Protein AF-A0A433D8Z0-F1 (afdb_monomer_lite)

Structure (mmCIF, N/CA/C/O backbone):
data_AF-A0A433D8Z0-F1
#
_entry.id   AF-A0A433D8Z0-F1
#
loop_
_atom_site.group_PDB
_atom_site.id
_atom_site.type_symbol
_atom_site.label_atom_id
_atom_site.label_alt_id
_atom_site.label_comp_id
_atom_site.label_asym_id
_atom_site.label_entity_id
_atom_site.label_seq_id
_atom_site.pdbx_PDB_ins_code
_atom_site.Cartn_x
_atom_site.Cartn_y
_atom_site.Cartn_z
_atom_site.occupancy
_atom_site.B_iso_or_equiv
_atom_site.auth_seq_id
_atom_site.auth_comp_id
_atom_site.auth_asym_id
_atom_site.auth_atom_id
_atom_site.pdbx_PDB_model_num
ATOM 1 N N . MET A 1 1 ? -18.121 11.592 21.631 1.00 54.16 1 MET A N 1
ATOM 2 C CA . MET A 1 1 ? -16.883 11.010 21.080 1.00 54.16 1 MET A CA 1
ATOM 3 C C . MET A 1 1 ? -16.182 12.132 20.334 1.00 54.16 1 MET A C 1
ATOM 5 O O . MET A 1 1 ? -16.866 12.817 19.583 1.00 54.16 1 MET A O 1
ATOM 9 N N . HIS A 1 2 ? -14.919 12.431 20.641 1.00 62.91 2 HIS A N 1
ATOM 10 C CA . HIS A 1 2 ? -14.213 13.519 19.955 1.00 62.91 2 HIS A CA 1
ATOM 11 C C . HIS A 1 2 ? -13.777 13.048 18.562 1.00 62.91 2 HIS A C 1
ATOM 13 O O . HIS A 1 2 ? -13.316 11.912 18.459 1.00 62.91 2 HIS A O 1
ATOM 19 N N . PRO A 1 3 ? -13.941 13.875 17.516 1.00 79.94 3 PRO A N 1
ATOM 20 C CA . PRO A 1 3 ? -13.542 13.507 16.164 1.00 79.94 3 PRO A CA 1
ATOM 21 C C . PRO A 1 3 ? -12.025 13.298 16.084 1.00 79.94 3 PRO A C 1
ATOM 23 O O . PRO A 1 3 ? -11.255 14.058 16.678 1.00 79.94 3 PRO A O 1
ATOM 26 N N . PHE A 1 4 ? -11.598 12.282 15.337 1.00 90.00 4 PHE A N 1
ATOM 27 C CA . PHE A 1 4 ? -10.200 12.087 14.975 1.00 90.00 4 PHE A CA 1
ATOM 28 C C . PHE A 1 4 ? -9.746 13.225 14.061 1.00 90.00 4 PHE A C 1
ATOM 30 O O . PHE A 1 4 ? -10.372 13.530 13.046 1.00 90.00 4 PHE A O 1
ATOM 37 N N . ILE A 1 5 ? -8.626 13.845 14.423 1.00 91.19 5 ILE A N 1
ATOM 38 C CA . ILE A 1 5 ? -7.964 14.827 13.567 1.00 91.19 5 ILE A CA 1
ATOM 39 C C . ILE A 1 5 ? -7.387 14.066 12.358 1.00 91.19 5 ILE A C 1
ATOM 41 O O . ILE A 1 5 ? -6.707 13.060 12.577 1.00 91.19 5 ILE A O 1
ATOM 45 N N . PRO A 1 6 ? -7.612 14.505 11.105 1.00 91.31 6 PRO A N 1
ATOM 46 C CA . PRO A 1 6 ? -6.997 13.887 9.929 1.00 91.31 6 PRO A CA 1
ATOM 47 C C . PRO A 1 6 ? -5.472 13.928 10.023 1.00 91.31 6 PRO A C 1
ATOM 49 O O . PRO A 1 6 ? -4.923 14.843 10.635 1.00 91.31 6 PRO A O 1
ATOM 52 N N . TYR A 1 7 ? -4.771 12.968 9.421 1.00 93.88 7 TYR A N 1
ATOM 53 C CA . TYR A 1 7 ? -3.314 13.019 9.429 1.00 93.88 7 TYR A CA 1
ATOM 54 C C . TYR A 1 7 ? -2.820 14.133 8.505 1.00 93.88 7 TYR A C 1
ATOM 56 O O . TYR A 1 7 ? -3.175 14.176 7.325 1.00 93.88 7 TYR A O 1
ATOM 64 N N . VAL A 1 8 ? -1.966 15.008 9.035 1.00 91.19 8 VAL A N 1
ATOM 65 C CA . VAL A 1 8 ? -1.309 16.069 8.269 1.00 91.19 8 VAL A CA 1
ATOM 66 C C . VAL A 1 8 ? 0.202 15.931 8.449 1.00 91.19 8 VAL A C 1
ATOM 68 O O . VAL A 1 8 ? 0.681 15.860 9.586 1.00 91.19 8 VAL A O 1
ATOM 71 N N . PRO A 1 9 ? 0.976 15.855 7.357 1.00 88.25 9 PRO A N 1
ATOM 72 C CA . PRO A 1 9 ? 2.406 15.651 7.467 1.00 88.25 9 PRO A CA 1
ATOM 73 C C . PRO A 1 9 ? 3.122 16.900 7.967 1.00 88.25 9 PRO A C 1
ATOM 75 O O . PRO A 1 9 ? 2.711 18.024 7.690 1.00 88.25 9 PRO A O 1
ATOM 78 N N . LYS A 1 10 ? 4.261 16.695 8.633 1.00 86.62 10 LYS A N 1
ATOM 79 C CA . LYS A 1 10 ? 5.129 17.777 9.123 1.00 86.62 10 LYS A CA 1
ATOM 80 C C . LYS A 1 10 ? 5.608 18.710 8.006 1.00 86.62 10 LYS A C 1
ATOM 82 O O . LYS A 1 10 ? 5.889 19.874 8.246 1.00 86.62 10 LYS A O 1
ATOM 87 N N . THR A 1 11 ? 5.697 18.188 6.784 1.00 84.56 11 THR A N 1
ATOM 88 C CA . THR A 1 11 ? 6.125 18.923 5.589 1.00 84.56 11 THR A CA 1
ATOM 89 C C . THR A 1 11 ? 4.991 19.678 4.893 1.00 84.56 11 THR A C 1
ATOM 91 O O . THR A 1 11 ? 5.238 20.278 3.850 1.00 84.56 11 THR A O 1
ATOM 94 N N . ALA A 1 12 ? 3.747 19.595 5.379 1.00 86.69 12 ALA A N 1
ATOM 95 C CA . ALA A 1 12 ? 2.640 20.327 4.773 1.00 86.69 12 ALA A CA 1
ATOM 96 C C . ALA A 1 12 ? 2.804 21.836 4.976 1.00 86.69 12 ALA A C 1
ATOM 98 O O . ALA A 1 12 ? 3.233 22.306 6.031 1.00 86.69 12 ALA A O 1
ATOM 99 N N . GLU A 1 13 ? 2.421 22.594 3.953 1.00 88.25 13 GLU A N 1
ATOM 100 C CA . GLU A 1 13 ? 2.425 24.049 4.005 1.00 88.25 13 GLU A CA 1
ATOM 101 C C . GLU A 1 13 ? 1.520 24.554 5.139 1.00 88.25 13 GLU A C 1
ATOM 103 O O . GLU A 1 13 ? 0.399 24.079 5.321 1.00 88.25 13 GLU A O 1
ATOM 108 N N . GLY A 1 14 ? 2.025 25.510 5.920 1.00 87.81 14 GLY A N 1
ATOM 109 C CA . GLY A 1 14 ? 1.289 26.117 7.031 1.00 87.81 14 GLY A CA 1
ATOM 110 C C . GLY A 1 14 ? 1.266 25.306 8.332 1.00 87.81 14 GLY A C 1
ATOM 111 O O . GLY A 1 14 ? 0.715 25.792 9.316 1.00 87.81 14 GLY A O 1
ATOM 112 N N . VAL A 1 15 ? 1.876 24.117 8.384 1.00 89.88 15 VAL A N 1
ATOM 113 C CA . VAL A 1 15 ? 1.973 23.327 9.621 1.00 89.88 15 VAL A CA 1
ATOM 114 C C . VAL A 1 15 ? 3.186 23.761 10.437 1.00 89.88 15 VAL A C 1
ATOM 116 O O . VAL A 1 15 ? 4.327 23.633 9.995 1.00 89.88 15 VAL A O 1
ATOM 119 N N . THR A 1 16 ? 2.949 24.256 11.652 1.00 92.88 16 THR A N 1
ATOM 120 C CA . THR A 1 16 ? 4.029 24.567 12.597 1.00 92.88 16 THR A CA 1
ATOM 121 C C . THR A 1 16 ? 4.464 23.321 13.373 1.00 92.88 16 THR A C 1
ATOM 123 O O . THR A 1 16 ? 3.688 22.379 13.542 1.00 92.88 16 THR A O 1
ATOM 126 N N . GLU A 1 17 ? 5.697 23.314 13.898 1.00 89.94 17 GLU A N 1
ATOM 127 C CA . GLU A 1 17 ? 6.181 22.219 14.757 1.00 89.94 17 GLU A CA 1
ATOM 128 C C . GLU A 1 17 ? 5.258 21.999 15.961 1.00 89.94 17 GLU A C 1
ATOM 130 O O . GLU A 1 17 ? 4.929 20.865 16.297 1.00 89.94 17 GLU A O 1
ATOM 135 N N . THR A 1 18 ? 4.817 23.084 16.598 1.00 93.00 18 THR A N 1
ATOM 136 C CA . THR A 1 18 ? 3.961 23.033 17.786 1.00 93.00 18 THR A CA 1
ATOM 137 C C . THR A 1 18 ? 2.611 22.390 17.476 1.00 93.00 18 THR A C 1
ATOM 139 O O . THR A 1 18 ? 2.180 21.498 18.210 1.00 93.00 18 THR A O 1
ATOM 142 N N . ASP A 1 19 ? 1.968 22.794 16.376 1.00 92.31 19 ASP A N 1
ATOM 143 C CA . ASP A 1 19 ? 0.682 22.226 15.952 1.00 92.31 19 ASP A CA 1
ATOM 144 C C . ASP A 1 19 ? 0.827 20.746 15.610 1.00 92.31 19 ASP A C 1
ATOM 146 O O . ASP A 1 19 ? -0.001 19.917 15.998 1.00 92.31 19 ASP A O 1
ATOM 150 N N . TRP A 1 20 ? 1.918 20.398 14.930 1.00 92.94 20 TRP A N 1
ATOM 151 C CA . TRP A 1 20 ? 2.208 19.023 14.568 1.00 92.94 20 TRP A CA 1
ATOM 152 C C . TRP A 1 20 ? 2.444 18.143 15.805 1.00 92.94 20 TRP A C 1
ATOM 154 O O . TRP A 1 20 ? 1.890 17.047 15.888 1.00 92.94 20 TRP A O 1
ATOM 164 N N . GLN A 1 21 ? 3.198 18.615 16.805 1.00 92.75 21 GLN A N 1
ATOM 165 C CA . GLN A 1 21 ? 3.444 17.865 18.048 1.00 92.75 21 GLN A CA 1
ATOM 166 C C . GLN A 1 21 ? 2.151 17.673 18.852 1.00 92.75 21 GLN A C 1
ATOM 168 O O . GLN A 1 21 ? 1.898 16.591 19.396 1.00 92.75 21 GLN A O 1
ATOM 173 N N . LEU A 1 22 ? 1.289 18.695 18.890 1.00 93.50 22 LEU A N 1
ATOM 174 C CA . LEU A 1 22 ? -0.031 18.597 19.509 1.00 93.50 22 LEU A CA 1
ATOM 175 C C . LEU A 1 22 ? -0.900 17.555 18.789 1.00 93.50 22 LEU A C 1
ATOM 177 O O . LEU A 1 22 ? -1.490 16.687 19.444 1.00 93.50 22 LEU A O 1
ATOM 181 N N . ALA A 1 23 ? -0.931 17.582 17.456 1.00 94.25 23 ALA A N 1
ATOM 182 C CA . ALA A 1 23 ? -1.648 16.599 16.651 1.00 94.25 23 ALA A CA 1
ATOM 183 C C . ALA A 1 23 ? -1.099 15.179 16.869 1.00 94.25 23 ALA A C 1
ATOM 185 O O . ALA A 1 23 ? -1.880 14.264 17.130 1.00 94.25 23 ALA A O 1
ATOM 186 N N . LEU A 1 24 ? 0.227 14.999 16.893 1.00 94.50 24 LEU A N 1
ATOM 187 C CA . LEU A 1 24 ? 0.874 13.715 17.177 1.00 94.50 24 LEU A CA 1
ATOM 188 C C . LEU A 1 24 ? 0.449 13.141 18.528 1.00 94.50 24 LEU A C 1
ATOM 190 O O . LEU A 1 24 ? 0.082 11.965 18.620 1.00 94.50 24 LEU A O 1
ATOM 194 N N . SER A 1 25 ? 0.493 13.958 19.580 1.00 94.62 25 SER A N 1
ATOM 195 C CA . SER A 1 25 ? 0.075 13.534 20.919 1.00 94.62 25 SER A CA 1
ATOM 196 C C . SER A 1 25 ? -1.405 13.129 20.948 1.00 94.62 25 SER A C 1
ATOM 198 O O . SER A 1 25 ? -1.775 12.140 21.593 1.00 94.62 25 SER A O 1
ATOM 200 N N . THR A 1 26 ? -2.238 13.830 20.175 1.00 95.38 26 THR A N 1
ATOM 201 C CA . THR A 1 26 ? -3.673 13.567 20.048 1.00 95.38 26 THR A CA 1
ATOM 202 C C . THR A 1 26 ? -3.939 12.271 19.288 1.00 95.38 26 THR A C 1
ATOM 204 O O . THR A 1 26 ? -4.720 11.445 19.765 1.00 95.38 26 THR A O 1
ATOM 207 N N . TRP A 1 27 ? -3.266 12.030 18.158 1.00 96.50 27 TRP A N 1
ATOM 208 C CA . TRP A 1 27 ? -3.380 10.777 17.402 1.00 96.50 27 TRP A CA 1
ATOM 209 C C . TRP A 1 27 ? -2.943 9.578 18.242 1.00 96.50 27 TRP A C 1
ATOM 211 O O . TRP A 1 27 ? -3.679 8.597 18.340 1.00 96.50 27 TRP A O 1
ATOM 221 N N . ASN A 1 28 ? -1.793 9.675 18.916 1.00 96.00 28 ASN A N 1
ATOM 222 C CA . ASN A 1 28 ? -1.291 8.609 19.783 1.00 96.00 28 ASN A CA 1
ATOM 223 C C . ASN A 1 28 ? -2.250 8.303 20.938 1.00 96.00 28 ASN A C 1
ATOM 225 O O . ASN A 1 28 ? -2.523 7.133 21.219 1.00 96.00 28 ASN A O 1
ATOM 229 N N . SER A 1 29 ? -2.797 9.331 21.588 1.00 95.38 29 SER A N 1
ATOM 230 C CA . SER A 1 29 ? -3.773 9.157 22.670 1.00 95.38 29 SER A CA 1
ATOM 231 C C . SER A 1 29 ? -5.076 8.540 22.158 1.00 95.38 29 SER A C 1
ATOM 233 O O . SER A 1 29 ? -5.602 7.608 22.766 1.00 95.38 29 SER A O 1
ATOM 235 N N . SER A 1 30 ? -5.567 9.002 21.006 1.00 95.50 30 SER A N 1
ATOM 236 C CA . SER A 1 30 ? -6.822 8.532 20.407 1.00 95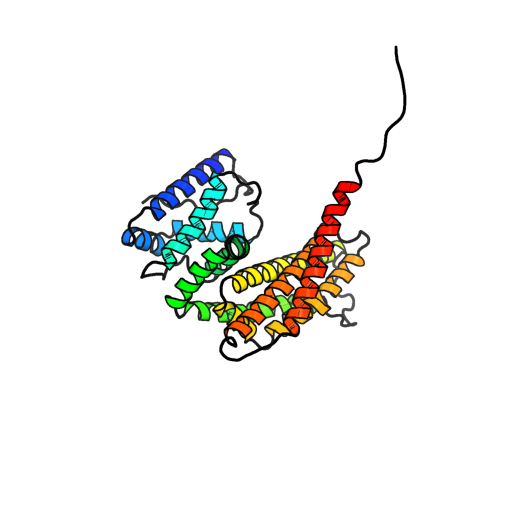.50 30 SER A CA 1
ATOM 237 C C . SER A 1 30 ? -6.721 7.078 19.946 1.00 95.50 30 SER A C 1
ATOM 239 O O . SER A 1 30 ? -7.580 6.268 20.293 1.00 95.50 30 SER A O 1
ATOM 241 N N . LEU A 1 31 ? -5.636 6.701 19.259 1.00 96.38 31 LEU A N 1
ATOM 242 C CA . LEU A 1 31 ? -5.387 5.306 18.881 1.00 96.38 31 LEU A CA 1
ATOM 243 C C . LEU A 1 31 ? -5.126 4.418 20.099 1.00 96.38 31 LEU A C 1
ATOM 245 O O . LEU A 1 31 ? -5.591 3.284 20.128 1.00 96.38 31 LEU A O 1
ATOM 249 N N . SER A 1 32 ? -4.439 4.915 21.131 1.00 96.12 32 SER A N 1
ATOM 250 C CA . SER A 1 32 ? -4.252 4.153 22.374 1.00 96.12 32 SER A CA 1
ATOM 251 C C . SER A 1 32 ? -5.585 3.859 23.064 1.00 96.12 32 SER A C 1
ATOM 253 O O . SER A 1 32 ? -5.795 2.745 23.539 1.00 96.12 32 SER A O 1
ATOM 255 N N . ASN A 1 33 ? -6.502 4.828 23.095 1.00 95.38 33 ASN A N 1
ATOM 256 C CA . ASN A 1 33 ? -7.844 4.641 23.646 1.00 95.38 33 ASN A CA 1
ATOM 257 C C . ASN A 1 33 ? -8.674 3.673 22.798 1.00 95.38 33 ASN A C 1
ATOM 259 O O . ASN A 1 33 ? -9.304 2.774 23.353 1.00 95.38 33 ASN A O 1
ATOM 263 N N . LEU A 1 34 ? -8.621 3.803 21.469 1.00 96.31 34 LEU A N 1
ATOM 264 C CA . LEU A 1 34 ? -9.265 2.873 20.540 1.00 96.31 34 LEU A CA 1
ATOM 265 C C . LEU A 1 34 ? -8.763 1.438 20.766 1.00 96.31 34 LEU A C 1
ATOM 267 O O . LEU A 1 34 ? -9.556 0.521 20.957 1.00 96.31 34 LEU A O 1
ATOM 271 N N . LEU A 1 35 ? -7.444 1.244 20.840 1.00 96.75 35 LEU A N 1
ATOM 272 C CA . LEU A 1 35 ? -6.816 -0.063 21.050 1.00 96.75 35 LEU A CA 1
ATOM 273 C C . LEU A 1 35 ? -7.079 -0.665 22.437 1.00 96.75 35 LEU A C 1
ATOM 275 O O . LEU A 1 35 ? -6.975 -1.880 22.577 1.00 96.75 35 LEU A O 1
ATOM 279 N N . ARG A 1 36 ? -7.450 0.138 23.441 1.00 96.62 36 ARG A N 1
ATOM 280 C CA . ARG A 1 36 ? -7.860 -0.333 24.779 1.00 96.62 36 ARG A CA 1
ATOM 281 C C . ARG A 1 36 ? -9.368 -0.526 24.930 1.00 96.62 36 ARG A C 1
ATOM 283 O O . ARG A 1 36 ? -9.801 -1.068 25.944 1.00 96.62 36 ARG A O 1
ATOM 290 N N . ALA A 1 37 ? -10.169 -0.072 23.967 1.00 96.38 37 ALA A N 1
ATOM 291 C CA . ALA A 1 37 ? -11.617 -0.244 24.003 1.00 96.38 37 ALA A CA 1
ATOM 292 C C . ALA A 1 37 ? -11.991 -1.734 24.004 1.00 96.38 37 ALA A C 1
ATOM 294 O O . ALA A 1 37 ? -11.218 -2.563 23.525 1.00 96.38 37 ALA A O 1
ATOM 295 N N . THR A 1 38 ? -13.184 -2.080 24.493 1.00 96.81 38 THR A N 1
ATOM 296 C CA . THR A 1 38 ? -13.752 -3.429 24.322 1.00 96.81 38 THR A CA 1
ATOM 297 C C . THR A 1 38 ? -13.955 -3.740 22.839 1.00 96.81 38 THR A C 1
ATOM 299 O O . THR A 1 38 ? -14.060 -2.816 22.035 1.00 96.81 38 THR A O 1
ATOM 302 N N . ASP A 1 39 ? -14.032 -5.015 22.457 1.00 96.12 39 ASP A N 1
ATOM 303 C CA . ASP A 1 39 ? -14.177 -5.398 21.043 1.00 96.12 39 ASP A CA 1
ATOM 304 C C . ASP A 1 39 ? -15.433 -4.804 20.395 1.00 96.12 39 ASP A C 1
ATOM 306 O O . ASP A 1 39 ? -15.364 -4.278 19.289 1.00 96.12 39 ASP A O 1
ATOM 310 N N . GLU A 1 40 ? -16.560 -4.790 21.110 1.00 95.06 40 GLU A N 1
ATOM 311 C CA . GLU A 1 40 ? -17.801 -4.165 20.639 1.00 95.06 40 GLU A CA 1
ATOM 312 C C . GLU A 1 40 ? -17.622 -2.661 20.379 1.00 95.06 40 GLU A C 1
ATOM 314 O O . GLU A 1 40 ? -17.997 -2.148 19.323 1.00 95.06 40 GLU A O 1
ATOM 319 N N . SER A 1 41 ? -17.002 -1.948 21.326 1.00 95.00 41 SER A N 1
ATOM 320 C CA . SER A 1 41 ? -16.748 -0.513 21.195 1.00 95.00 41 SER A CA 1
ATOM 321 C C . SER A 1 41 ? -15.744 -0.227 20.080 1.00 95.00 41 SER A C 1
ATOM 323 O O . SER A 1 41 ? -15.968 0.670 19.273 1.00 95.00 41 SER A O 1
ATOM 325 N N . PHE A 1 42 ? -14.674 -1.017 19.983 1.00 96.56 42 PHE A N 1
ATOM 326 C CA . PHE A 1 42 ? -13.682 -0.924 18.918 1.00 96.56 42 PHE A CA 1
ATOM 327 C C . PHE A 1 42 ? -14.331 -1.094 17.540 1.00 96.56 42 PHE A C 1
ATOM 329 O O . PHE A 1 42 ? -14.163 -0.229 16.682 1.00 96.56 42 PHE A O 1
ATOM 336 N N . LEU A 1 43 ? -15.122 -2.154 17.344 1.00 95.44 43 LEU A N 1
ATOM 337 C CA . LEU A 1 43 ? -15.806 -2.430 16.078 1.00 95.44 43 LEU A CA 1
ATOM 338 C C . LEU A 1 43 ? -16.786 -1.322 15.712 1.00 95.44 43 LEU A C 1
ATOM 340 O O . LEU A 1 43 ? -16.790 -0.858 14.572 1.00 95.44 43 LEU A O 1
ATOM 344 N N . LYS A 1 44 ? -17.578 -0.845 16.677 1.00 94.38 44 LYS A N 1
ATOM 345 C CA . LYS A 1 44 ? -18.500 0.271 16.458 1.00 94.38 44 LYS A CA 1
ATOM 346 C C . LYS A 1 44 ? -17.759 1.515 15.974 1.00 94.38 44 LYS A C 1
ATOM 348 O O . LYS A 1 44 ? -18.175 2.122 14.990 1.00 94.38 44 LYS A O 1
ATOM 353 N N . GLN A 1 45 ? -16.658 1.879 16.625 1.00 94.06 45 GLN A N 1
ATOM 354 C CA . GLN A 1 45 ? -15.854 3.042 16.241 1.00 94.06 45 GLN A CA 1
ATOM 355 C C . GLN A 1 45 ? -15.236 2.856 14.850 1.00 94.06 45 GLN A C 1
ATOM 357 O O . GLN A 1 45 ? -15.439 3.689 13.975 1.00 94.06 45 GLN A O 1
ATOM 362 N N . ILE A 1 46 ? -14.579 1.722 14.601 1.00 94.75 46 ILE A N 1
ATOM 363 C CA . ILE A 1 46 ? -13.945 1.402 13.313 1.00 94.75 46 ILE A CA 1
ATOM 364 C C . ILE A 1 46 ? -14.943 1.294 12.158 1.00 94.75 46 ILE A C 1
ATOM 366 O O . ILE A 1 46 ? -14.559 1.506 11.013 1.00 94.75 46 ILE A O 1
ATOM 370 N N . THR A 1 47 ? -16.215 1.013 12.424 1.00 93.62 47 THR A N 1
ATOM 371 C CA . THR A 1 47 ? -17.243 0.911 11.376 1.00 93.62 47 THR A CA 1
ATOM 372 C C . THR A 1 47 ? -17.944 2.243 11.121 1.00 93.62 47 THR A C 1
ATOM 374 O O . THR A 1 47 ? -18.284 2.544 9.981 1.00 93.62 47 THR A O 1
ATOM 377 N N . THR A 1 48 ? -18.168 3.052 12.162 1.00 93.38 48 THR A N 1
ATOM 378 C CA . THR A 1 48 ? -19.065 4.222 12.082 1.00 93.38 48 THR A CA 1
ATOM 379 C C . THR A 1 48 ? -18.370 5.578 12.154 1.00 93.38 48 THR A C 1
ATOM 381 O O . THR A 1 48 ? -18.961 6.573 11.738 1.00 93.38 48 THR A O 1
ATOM 384 N N . ASP A 1 49 ? -17.142 5.654 12.669 1.00 94.44 49 ASP A N 1
ATOM 385 C CA . ASP A 1 49 ? -16.444 6.927 12.836 1.00 94.44 49 ASP A CA 1
ATOM 386 C C . ASP A 1 49 ? -15.748 7.349 11.534 1.00 94.44 49 ASP A C 1
ATOM 388 O O . ASP A 1 49 ? -14.636 6.927 11.217 1.00 94.44 49 ASP A O 1
ATOM 392 N N . THR A 1 50 ? -16.399 8.238 10.787 1.00 94.56 50 THR A N 1
ATOM 393 C CA . THR A 1 50 ? -15.884 8.757 9.513 1.00 94.56 50 THR A CA 1
ATOM 394 C C . THR A 1 50 ? -14.599 9.566 9.673 1.00 94.56 50 THR A C 1
ATOM 396 O O . THR A 1 50 ? -13.770 9.596 8.764 1.00 94.56 50 THR A O 1
ATOM 399 N N . SER A 1 51 ? -14.409 10.227 10.818 1.00 95.75 51 SER A N 1
ATOM 400 C CA . SER A 1 51 ? -13.191 10.998 11.086 1.00 95.75 51 SER A CA 1
ATOM 401 C C . SER A 1 51 ? -11.992 10.075 11.298 1.00 95.75 51 SER A C 1
ATOM 403 O O . SER A 1 51 ? -10.900 10.343 10.794 1.00 95.75 51 SER A O 1
ATOM 405 N N . LEU A 1 52 ? -12.217 8.929 11.948 1.00 95.56 52 LEU A N 1
ATOM 406 C CA . LEU A 1 52 ? -11.226 7.866 12.086 1.00 95.56 52 LEU A CA 1
ATOM 407 C C . LEU A 1 52 ? -10.865 7.261 10.726 1.00 95.56 52 LEU A C 1
ATOM 409 O O . LEU A 1 52 ? -9.686 7.051 10.438 1.00 95.56 52 LEU A O 1
ATOM 413 N N . HIS A 1 53 ? -11.858 7.011 9.867 1.00 95.31 53 HIS A N 1
ATOM 414 C CA . HIS A 1 53 ? -11.609 6.507 8.510 1.00 95.31 53 HIS A CA 1
ATOM 415 C C . HIS A 1 53 ? -10.740 7.466 7.708 1.00 95.31 53 HIS A C 1
ATOM 417 O O . HIS A 1 53 ? -9.762 7.039 7.096 1.00 95.31 53 HIS A O 1
ATOM 423 N N . HIS A 1 54 ? -11.056 8.761 7.766 1.00 95.19 54 HIS A N 1
ATOM 424 C CA . HIS A 1 54 ? -10.297 9.779 7.055 1.00 95.19 54 HIS A CA 1
ATOM 425 C C . HIS A 1 54 ? -8.870 9.928 7.601 1.00 95.19 54 HIS A C 1
ATOM 427 O O . HIS A 1 54 ? -7.929 10.116 6.827 1.00 95.19 54 HIS A O 1
ATOM 433 N N . PHE A 1 55 ? -8.672 9.774 8.915 1.00 96.62 55 PHE A N 1
ATOM 434 C CA . PHE A 1 55 ? -7.335 9.687 9.504 1.00 96.62 55 PHE A CA 1
ATOM 435 C C . PHE A 1 55 ? -6.528 8.522 8.909 1.00 96.62 55 PHE A C 1
ATOM 437 O O . PHE A 1 55 ? -5.410 8.742 8.449 1.00 96.62 55 PHE A O 1
ATOM 444 N N . PHE A 1 56 ? -7.081 7.304 8.860 1.00 97.25 56 PHE A N 1
ATOM 445 C CA . PHE A 1 56 ? -6.371 6.154 8.285 1.00 97.25 56 PHE A CA 1
ATOM 446 C C . PHE A 1 56 ? -6.070 6.334 6.799 1.00 97.25 56 PHE A C 1
ATOM 448 O O . PHE A 1 56 ? -4.955 6.042 6.371 1.00 97.25 56 PHE A O 1
ATOM 455 N N . GLU A 1 57 ? -7.027 6.844 6.025 1.00 95.38 57 GLU A N 1
ATOM 456 C CA . GLU A 1 57 ? -6.849 7.110 4.597 1.00 95.38 57 GLU A CA 1
ATOM 457 C C . GLU A 1 57 ? -5.699 8.101 4.355 1.00 95.38 57 GLU A C 1
ATOM 459 O O . GLU A 1 57 ? -4.774 7.823 3.589 1.00 95.38 57 GLU A O 1
ATOM 464 N N . THR A 1 58 ? -5.723 9.246 5.042 1.00 94.56 58 THR A N 1
ATOM 465 C CA . THR A 1 58 ? -4.702 10.296 4.897 1.00 94.56 58 THR A CA 1
ATOM 466 C C . THR A 1 58 ? -3.335 9.848 5.407 1.00 94.56 58 THR A C 1
ATOM 468 O O . THR A 1 58 ? -2.331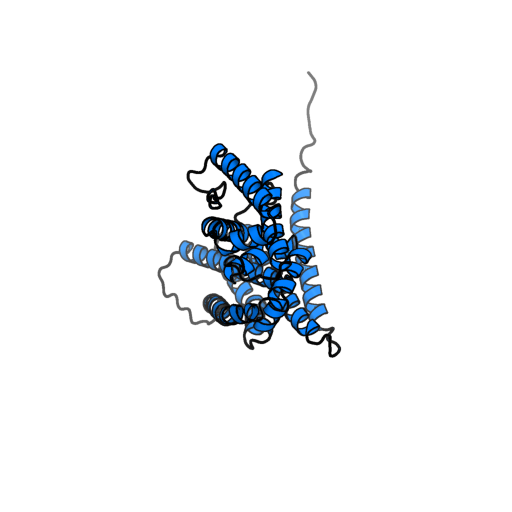 10.086 4.731 1.00 94.56 58 THR A O 1
ATOM 471 N N . PHE A 1 59 ? -3.291 9.142 6.542 1.00 95.56 59 PHE A N 1
ATOM 472 C CA . PHE A 1 59 ? -2.067 8.579 7.107 1.00 95.56 59 PHE A CA 1
ATOM 473 C C . PHE A 1 59 ? -1.420 7.589 6.139 1.00 95.56 59 PHE A C 1
ATOM 475 O O . PHE A 1 59 ? -0.262 7.752 5.752 1.00 95.56 59 PHE A O 1
ATOM 482 N N . LEU A 1 60 ? -2.174 6.571 5.715 1.00 95.88 60 LEU A N 1
ATOM 483 C CA . LEU A 1 60 ? -1.656 5.503 4.867 1.00 95.88 60 LEU A CA 1
ATOM 484 C C . LEU A 1 60 ? -1.231 6.041 3.504 1.00 95.88 60 LEU A C 1
ATOM 486 O O . LEU A 1 60 ? -0.163 5.673 3.024 1.00 95.88 60 LEU A O 1
ATOM 490 N N . ARG A 1 61 ? -2.015 6.944 2.904 1.00 93.38 61 ARG A N 1
ATOM 491 C CA . ARG A 1 61 ? -1.680 7.553 1.611 1.00 93.38 61 ARG A CA 1
ATOM 492 C C . ARG A 1 61 ? -0.369 8.334 1.667 1.00 93.38 61 ARG A C 1
ATOM 494 O O . ARG A 1 61 ? 0.460 8.166 0.779 1.00 93.38 61 ARG A O 1
ATOM 501 N N . TYR A 1 62 ? -0.166 9.157 2.698 1.00 91.56 62 TYR A N 1
ATOM 502 C CA . TYR A 1 62 ? 1.065 9.943 2.836 1.00 91.56 62 TYR A CA 1
ATOM 503 C C . TYR A 1 62 ? 2.297 9.075 3.122 1.00 91.56 62 TYR A C 1
ATOM 505 O O . TYR A 1 62 ? 3.383 9.331 2.604 1.00 91.56 62 TYR A O 1
ATOM 513 N N . HIS A 1 63 ? 2.157 8.038 3.950 1.00 90.94 63 HIS A N 1
ATOM 514 C CA . HIS A 1 63 ? 3.279 7.135 4.224 1.00 90.94 63 HIS A CA 1
ATOM 515 C C . HIS A 1 63 ? 3.596 6.243 3.016 1.00 90.94 63 HIS A C 1
ATOM 517 O O . HIS A 1 63 ? 4.765 5.969 2.752 1.00 90.94 63 HIS A O 1
ATOM 523 N N . ALA A 1 64 ? 2.588 5.846 2.234 1.00 89.81 64 ALA A N 1
ATOM 524 C CA . ALA A 1 64 ? 2.776 5.053 1.021 1.00 89.81 64 ALA A CA 1
ATOM 525 C C . ALA A 1 64 ? 3.458 5.831 -0.120 1.00 89.81 64 ALA A C 1
ATOM 527 O O . ALA A 1 64 ? 4.159 5.216 -0.921 1.00 89.81 64 ALA A O 1
ATOM 528 N N . SER A 1 65 ? 3.325 7.163 -0.188 1.00 83.81 65 SER A N 1
ATOM 529 C CA . SER A 1 65 ? 4.006 7.980 -1.207 1.00 83.81 65 SER A CA 1
ATOM 530 C C . SER A 1 65 ? 5.521 8.103 -1.010 1.00 83.81 65 SER A C 1
ATOM 532 O O . SER A 1 65 ? 6.188 8.730 -1.830 1.00 83.81 65 SER A O 1
ATOM 534 N N . GLY A 1 66 ? 6.090 7.536 0.063 1.00 70.38 66 GLY A N 1
ATOM 535 C CA . GLY A 1 66 ? 7.531 7.600 0.337 1.00 70.38 66 GLY A CA 1
ATOM 536 C C . GLY A 1 66 ? 8.028 8.996 0.732 1.00 70.38 66 GLY A C 1
ATOM 537 O O . GLY A 1 66 ? 9.229 9.217 0.843 1.00 70.38 66 GLY A O 1
ATOM 538 N N . THR A 1 67 ? 7.108 9.934 0.961 1.00 60.84 67 THR A N 1
ATOM 539 C CA . THR A 1 67 ? 7.375 11.287 1.471 1.00 60.84 67 THR A CA 1
ATOM 540 C C . THR A 1 67 ? 7.576 11.313 2.985 1.00 60.84 67 THR A C 1
ATOM 542 O O . THR A 1 67 ? 8.014 12.324 3.525 1.00 60.84 67 THR A O 1
ATOM 545 N N . ALA A 1 68 ? 7.250 10.216 3.672 1.00 59.66 68 ALA A N 1
ATOM 546 C CA . ALA A 1 68 ? 7.443 10.071 5.105 1.00 59.66 68 ALA A CA 1
ATOM 547 C C . ALA A 1 68 ? 8.877 9.621 5.420 1.00 59.66 68 ALA A C 1
ATOM 549 O O . ALA A 1 68 ? 9.285 8.516 5.058 1.00 59.66 68 ALA A O 1
ATOM 550 N N . ASP A 1 69 ? 9.628 10.452 6.141 1.00 55.16 69 ASP A N 1
ATOM 551 C CA . ASP A 1 69 ? 10.965 10.097 6.617 1.00 55.16 69 ASP A CA 1
ATOM 552 C C . ASP A 1 69 ? 10.872 9.274 7.914 1.00 55.16 69 ASP A C 1
ATOM 554 O O . ASP A 1 69 ? 11.010 9.772 9.027 1.00 55.16 69 ASP A O 1
ATOM 558 N N . VAL A 1 70 ? 10.561 7.982 7.782 1.00 53.47 70 VAL A N 1
ATOM 559 C CA . VAL A 1 70 ? 10.383 7.082 8.939 1.00 53.47 70 VAL A CA 1
ATOM 560 C C . VAL A 1 70 ? 11.728 6.739 9.608 1.00 53.47 70 VAL A C 1
ATOM 562 O O . VAL A 1 70 ? 11.754 6.299 10.755 1.00 53.47 70 VAL A O 1
ATOM 565 N N . ALA A 1 71 ? 12.859 6.946 8.922 1.00 50.41 71 ALA A N 1
ATOM 566 C CA . ALA A 1 71 ? 14.187 6.554 9.402 1.00 50.41 71 ALA A CA 1
ATOM 567 C C . ALA A 1 71 ? 14.766 7.490 10.480 1.00 50.41 71 ALA A C 1
ATOM 569 O O . ALA A 1 71 ? 15.693 7.097 11.190 1.00 50.41 71 ALA A O 1
ATOM 570 N N . THR A 1 72 ? 14.221 8.699 10.621 1.00 56.78 72 THR A N 1
ATOM 571 C CA . THR A 1 72 ? 14.705 9.743 11.543 1.00 56.78 72 THR A CA 1
ATOM 572 C C . THR A 1 72 ? 13.636 10.213 12.536 1.00 56.78 72 THR A C 1
ATOM 574 O O . THR A 1 72 ? 13.890 11.118 13.333 1.00 56.78 72 THR A O 1
ATOM 577 N N . GLY A 1 73 ? 12.454 9.589 12.511 1.00 66.81 73 GLY A N 1
ATOM 578 C CA . GLY A 1 73 ? 11.305 10.013 13.303 1.00 66.81 73 GLY A CA 1
ATOM 579 C C . GLY A 1 73 ? 11.505 9.875 14.813 1.00 66.81 73 GLY A C 1
ATOM 580 O O . GLY A 1 73 ? 12.209 8.988 15.306 1.00 66.81 73 GLY A O 1
ATOM 581 N N . SER A 1 74 ? 10.843 10.747 15.572 1.00 82.19 74 SER A N 1
ATOM 582 C CA . SER A 1 74 ? 10.828 10.679 17.036 1.00 82.19 74 SER A CA 1
ATOM 583 C C . SER A 1 74 ? 10.187 9.377 17.551 1.00 82.19 74 SER A C 1
ATOM 585 O O . SER A 1 74 ? 9.393 8.728 16.868 1.00 82.19 74 SER A O 1
ATOM 587 N N . THR A 1 75 ? 10.458 8.994 18.807 1.00 87.56 75 THR A N 1
ATOM 588 C CA . THR A 1 75 ? 9.828 7.814 19.441 1.00 87.56 75 THR A CA 1
ATOM 589 C C . THR A 1 75 ? 8.298 7.841 19.345 1.00 87.56 75 THR A C 1
ATOM 591 O O . THR A 1 75 ? 7.669 6.801 19.145 1.00 87.56 75 THR A O 1
ATOM 594 N N . ALA A 1 76 ? 7.696 9.027 19.450 1.00 89.31 76 ALA A N 1
ATOM 595 C CA . ALA A 1 76 ? 6.252 9.211 19.367 1.00 89.31 76 ALA A CA 1
ATOM 596 C C . ALA A 1 76 ? 5.705 9.013 17.937 1.00 89.31 76 ALA A C 1
ATOM 598 O O . ALA A 1 76 ? 4.591 8.513 17.778 1.00 89.31 76 ALA A O 1
ATOM 599 N N . GLU A 1 77 ? 6.478 9.327 16.894 1.00 90.38 77 GLU A N 1
ATOM 600 C CA . GLU A 1 77 ? 6.119 9.021 15.496 1.00 90.38 77 GLU A CA 1
ATOM 601 C C . GLU A 1 77 ? 6.158 7.530 15.227 1.00 90.38 77 GLU A C 1
ATOM 603 O O . GLU A 1 77 ? 5.224 6.966 14.659 1.00 90.38 77 GLU A O 1
ATOM 608 N N . ILE A 1 78 ? 7.222 6.875 15.687 1.00 90.19 78 ILE A N 1
ATOM 609 C CA . ILE A 1 78 ? 7.364 5.426 15.565 1.00 90.19 78 ILE A CA 1
ATOM 610 C C . ILE A 1 78 ? 6.200 4.731 16.281 1.00 90.19 78 ILE A C 1
ATOM 612 O O . ILE A 1 78 ? 5.669 3.739 15.779 1.00 90.19 78 ILE A O 1
ATOM 616 N N . GLN A 1 79 ? 5.777 5.248 17.438 1.00 93.25 79 GLN A N 1
ATOM 617 C CA . GLN A 1 79 ? 4.601 4.748 18.144 1.00 93.25 79 GLN A CA 1
ATOM 618 C C . GLN A 1 79 ? 3.329 4.898 17.306 1.00 93.25 79 GLN A C 1
ATOM 620 O O . GLN A 1 79 ? 2.602 3.917 17.167 1.00 93.25 79 GLN A O 1
ATOM 625 N N . LEU A 1 80 ? 3.099 6.062 16.692 1.00 94.81 80 LEU A N 1
ATOM 626 C CA . LEU A 1 80 ? 1.939 6.289 15.830 1.00 94.81 80 LEU A CA 1
ATOM 627 C C . LEU A 1 80 ? 1.900 5.287 14.668 1.00 94.81 80 LEU A C 1
ATOM 629 O O . LEU A 1 80 ? 0.888 4.616 14.451 1.00 94.81 80 LEU A O 1
ATOM 633 N N . VAL A 1 81 ? 3.029 5.134 13.969 1.00 93.88 81 VAL A N 1
ATOM 634 C CA . VAL A 1 81 ? 3.194 4.187 12.856 1.00 93.88 81 VAL A CA 1
ATOM 635 C C . VAL A 1 81 ? 2.896 2.757 13.310 1.00 93.88 81 VAL A C 1
ATOM 637 O O . VAL A 1 81 ? 2.213 2.015 12.604 1.00 93.88 81 VAL A O 1
ATOM 640 N N . LYS A 1 82 ? 3.345 2.354 14.501 1.00 94.50 82 LYS A N 1
ATOM 641 C CA . LYS A 1 82 ? 3.036 1.029 15.061 1.00 94.50 82 LYS A CA 1
ATOM 642 C C . LYS A 1 82 ? 1.559 0.885 15.425 1.00 94.50 82 LYS A C 1
ATOM 644 O O . LYS A 1 82 ? 0.960 -0.138 15.103 1.00 94.50 82 LYS A O 1
ATOM 649 N N . SER A 1 83 ? 0.962 1.888 16.064 1.00 96.88 83 SER A N 1
ATOM 650 C CA . SER A 1 83 ? -0.444 1.868 16.482 1.00 96.88 83 SER A CA 1
ATOM 651 C C . SER A 1 83 ? -1.405 1.725 15.304 1.00 96.88 83 SER A C 1
ATOM 653 O O . SER A 1 83 ? -2.414 1.029 15.431 1.00 96.88 83 SER A O 1
ATOM 655 N N . VAL A 1 84 ? -1.078 2.307 14.146 1.00 97.56 84 VAL A N 1
ATOM 656 C CA . VAL A 1 84 ? -1.849 2.103 12.912 1.00 97.56 84 VAL A CA 1
ATOM 657 C C . VAL A 1 84 ? -1.837 0.628 12.505 1.00 97.56 84 VAL A C 1
ATOM 659 O O . VAL A 1 84 ? -2.906 0.030 12.402 1.00 97.56 84 VAL A O 1
ATOM 662 N N . LEU A 1 85 ? -0.665 -0.006 12.379 1.00 97.62 85 LEU A N 1
ATOM 663 C CA . LEU A 1 85 ? -0.578 -1.431 12.025 1.00 97.62 85 LEU A CA 1
ATOM 664 C C . LEU A 1 85 ? -1.280 -2.336 13.051 1.00 97.62 85 LEU A C 1
ATOM 666 O O . LEU A 1 85 ? -1.995 -3.261 12.670 1.00 97.62 85 LEU A O 1
ATOM 670 N N . VAL A 1 86 ? -1.115 -2.060 14.348 1.00 97.88 86 VAL A N 1
ATOM 671 C CA . VAL A 1 86 ? -1.768 -2.828 15.422 1.00 97.88 86 VAL A CA 1
ATOM 672 C C . VAL A 1 86 ? -3.292 -2.692 15.362 1.00 97.88 86 VAL A C 1
ATOM 674 O O . VAL A 1 86 ? -3.994 -3.649 15.675 1.00 97.88 86 VAL A O 1
ATOM 677 N N . THR A 1 87 ? -3.820 -1.555 14.902 1.00 98.00 87 THR A N 1
ATOM 678 C CA . THR A 1 87 ? -5.268 -1.387 14.700 1.00 98.00 87 THR A CA 1
ATOM 679 C C . THR A 1 87 ? -5.790 -2.315 13.605 1.00 98.00 87 THR A C 1
ATOM 681 O O . THR A 1 87 ? -6.802 -2.985 13.807 1.00 98.00 87 THR A O 1
ATOM 684 N N . PHE A 1 88 ? -5.071 -2.426 12.483 1.00 97.94 88 PHE A N 1
ATOM 685 C CA . PHE A 1 88 ? -5.404 -3.383 11.423 1.00 97.94 88 PHE A CA 1
ATOM 686 C C . PHE A 1 88 ? -5.266 -4.837 11.884 1.00 97.94 88 PHE A C 1
ATOM 688 O O . PHE A 1 88 ? -6.125 -5.658 11.563 1.00 97.94 88 PHE A O 1
ATOM 695 N N . LEU A 1 89 ? -4.226 -5.157 12.663 1.00 97.69 89 LEU A N 1
ATOM 696 C CA . LEU A 1 89 ? -4.048 -6.489 13.246 1.00 97.69 89 LEU A CA 1
ATOM 697 C C . LEU A 1 89 ? -5.225 -6.857 14.141 1.00 97.69 89 LEU A C 1
ATOM 699 O O . LEU A 1 89 ? -5.869 -7.875 13.892 1.00 97.69 89 LEU A O 1
ATOM 703 N N . ARG A 1 90 ? -5.558 -5.987 15.099 1.00 97.19 90 ARG A N 1
ATOM 704 C CA . ARG A 1 90 ? -6.690 -6.191 15.999 1.00 97.19 90 ARG A CA 1
ATOM 705 C C . ARG A 1 90 ? -7.983 -6.379 15.219 1.00 97.19 90 ARG A C 1
ATOM 707 O O . ARG A 1 90 ? -8.675 -7.358 15.456 1.00 97.19 90 ARG A O 1
ATOM 714 N N . LEU A 1 91 ? -8.288 -5.494 14.264 1.00 96.44 91 LEU A N 1
ATOM 715 C CA . LEU A 1 91 ? -9.485 -5.633 13.431 1.00 96.44 91 LEU A CA 1
ATOM 716 C C . LEU A 1 91 ? -9.521 -6.995 12.735 1.00 96.44 91 LEU A C 1
ATOM 718 O O . LEU A 1 91 ? -10.542 -7.667 12.787 1.00 96.44 91 LEU A O 1
ATOM 722 N N . SER A 1 92 ? -8.409 -7.427 12.137 1.00 95.56 92 SER A N 1
ATOM 723 C CA . SER A 1 92 ? -8.341 -8.700 11.415 1.00 95.56 92 SER A CA 1
ATOM 724 C C . SER A 1 92 ? -8.618 -9.925 12.302 1.00 95.56 92 SER A C 1
ATOM 726 O O . SER A 1 92 ? -9.072 -10.956 11.812 1.00 95.56 92 SER A O 1
ATOM 728 N N . GLU A 1 93 ? -8.376 -9.822 13.611 1.00 94.19 93 GLU A N 1
ATOM 729 C CA . GLU A 1 93 ? -8.572 -10.903 14.580 1.00 94.19 93 GLU A CA 1
ATOM 730 C C . GLU A 1 93 ? -10.014 -10.986 15.109 1.00 94.19 93 GLU A C 1
ATOM 732 O O . GLU A 1 93 ? -10.416 -12.047 15.600 1.00 94.19 93 GLU A O 1
ATOM 737 N N . LEU A 1 94 ? -10.848 -9.959 14.898 1.00 92.12 94 LEU A N 1
ATOM 738 C CA . LEU A 1 94 ? -12.244 -9.889 15.362 1.00 92.12 94 LEU A CA 1
ATOM 739 C C . LEU A 1 94 ? -13.264 -10.492 14.390 1.00 92.12 94 LEU A C 1
ATOM 741 O O . LEU A 1 94 ? -13.095 -10.455 13.174 1.00 92.12 94 LEU A O 1
ATOM 745 N N . SER A 1 95 ? -14.347 -11.058 14.928 1.00 82.31 95 SER A N 1
ATOM 746 C CA . SER A 1 95 ? -15.354 -11.811 14.160 1.00 82.31 95 SER A CA 1
ATOM 747 C C . SER A 1 95 ? -15.971 -11.025 12.997 1.00 82.31 95 SER A C 1
ATOM 749 O O . SER A 1 95 ? -16.228 -11.610 11.948 1.00 82.31 95 SER A O 1
ATOM 751 N N . SER A 1 96 ? -16.157 -9.713 13.163 1.00 83.38 96 SER A N 1
ATOM 752 C CA . SER A 1 96 ? -16.490 -8.793 12.076 1.00 83.38 96 SER A CA 1
ATOM 753 C C . SER A 1 96 ? -15.239 -8.044 11.628 1.00 83.38 96 SER A C 1
ATOM 755 O O . SER A 1 96 ? -14.576 -7.401 12.439 1.00 83.38 96 SER A O 1
ATOM 757 N N . THR A 1 97 ? -14.935 -8.120 10.334 1.00 81.69 97 THR A N 1
ATOM 758 C CA . THR A 1 97 ? -13.778 -7.444 9.715 1.00 81.69 97 THR A CA 1
ATOM 759 C C . THR A 1 97 ? -14.175 -6.486 8.593 1.00 81.69 97 THR A C 1
ATOM 761 O O . THR A 1 97 ? -13.313 -5.842 7.992 1.00 81.69 97 THR A O 1
ATOM 764 N N . ASP A 1 98 ? -15.477 -6.388 8.318 1.00 83.38 98 ASP A N 1
ATOM 765 C CA . ASP A 1 98 ? -16.024 -5.481 7.320 1.00 83.38 98 ASP A CA 1
ATOM 766 C C . ASP A 1 98 ? -16.063 -4.066 7.899 1.00 83.38 98 ASP A C 1
ATOM 768 O O . ASP A 1 98 ? -16.846 -3.760 8.800 1.00 83.38 98 ASP A O 1
ATOM 772 N N . ALA A 1 99 ? -15.140 -3.229 7.437 1.00 86.94 99 ALA A N 1
ATOM 773 C CA . ALA A 1 99 ? -15.009 -1.851 7.869 1.00 86.94 99 ALA A CA 1
ATOM 774 C C . ALA A 1 99 ? -14.492 -0.998 6.704 1.00 86.94 99 ALA A C 1
ATOM 776 O O . ALA A 1 99 ? -13.669 -1.469 5.922 1.00 86.94 99 ALA A O 1
ATOM 777 N N . PRO A 1 100 ? -14.847 0.294 6.612 1.00 89.44 100 PRO A N 1
ATOM 778 C CA . PRO A 1 100 ? -14.367 1.158 5.525 1.00 89.44 100 PRO A CA 1
ATOM 779 C C . PRO A 1 100 ? -12.834 1.230 5.403 1.00 89.44 100 PRO A C 1
ATOM 781 O O . PRO A 1 100 ? -12.283 1.436 4.315 1.00 89.44 100 PRO A O 1
ATOM 784 N N . ILE A 1 101 ? -12.121 1.006 6.512 1.00 92.25 101 ILE A N 1
ATOM 785 C CA . ILE A 1 101 ? -10.657 0.999 6.528 1.00 92.25 101 ILE A CA 1
ATOM 786 C C . ILE A 1 101 ? -10.036 -0.226 5.836 1.00 92.25 101 ILE A C 1
ATOM 788 O O . ILE A 1 101 ? -8.870 -0.154 5.466 1.00 92.25 101 ILE A O 1
ATOM 792 N N . THR A 1 102 ? -10.782 -1.316 5.612 1.00 93.00 102 THR A N 1
ATOM 793 C CA . THR A 1 102 ? -10.313 -2.524 4.897 1.00 93.00 102 THR A CA 1
ATOM 794 C C . THR A 1 102 ? -10.579 -2.473 3.389 1.00 93.00 102 THR A C 1
ATOM 796 O O . THR A 1 102 ? -10.441 -3.478 2.695 1.00 93.00 102 THR A O 1
ATOM 799 N N . SER A 1 103 ? -10.908 -1.294 2.854 1.00 92.56 103 SER A N 1
ATOM 800 C CA . SER A 1 103 ? -11.057 -1.075 1.414 1.00 92.56 103 SER A CA 1
ATOM 801 C C . SER A 1 103 ? -9.747 -1.313 0.638 1.00 92.56 103 SER A C 1
ATOM 803 O O . SER A 1 103 ? -8.655 -1.099 1.182 1.00 92.56 103 SER A O 1
ATOM 805 N N . PRO A 1 104 ? -9.813 -1.700 -0.655 1.00 93.38 104 PRO A N 1
ATOM 806 C CA . PRO A 1 104 ? -8.621 -1.981 -1.454 1.00 93.38 104 PRO A CA 1
ATOM 807 C C . PRO A 1 104 ? -7.575 -0.855 -1.459 1.00 93.38 104 PRO A C 1
ATOM 809 O O . PRO A 1 104 ? -6.409 -1.172 -1.236 1.00 93.38 104 PRO A O 1
ATOM 812 N N . PRO A 1 105 ? -7.920 0.444 -1.611 1.00 94.25 105 PRO A N 1
ATOM 813 C CA . PRO A 1 105 ? -6.920 1.516 -1.564 1.00 94.25 105 PRO A CA 1
ATOM 814 C C . PRO A 1 105 ? -6.149 1.564 -0.239 1.00 94.25 105 PRO A C 1
ATOM 816 O O . PRO A 1 105 ? -4.925 1.699 -0.234 1.00 94.25 105 PRO A O 1
ATOM 819 N N . ASN A 1 106 ? -6.844 1.392 0.888 1.00 95.62 106 ASN A N 1
ATOM 820 C CA . ASN A 1 106 ? -6.211 1.381 2.204 1.00 95.62 106 ASN A CA 1
ATOM 821 C C . ASN A 1 106 ? -5.338 0.146 2.400 1.00 95.62 106 ASN A C 1
ATOM 823 O O . ASN A 1 106 ? -4.243 0.266 2.939 1.00 95.62 106 ASN A O 1
ATOM 827 N N . LEU A 1 107 ? -5.767 -1.024 1.929 1.00 96.88 107 LEU A N 1
ATOM 828 C CA . LEU A 1 107 ? -4.957 -2.238 2.006 1.00 96.88 107 LEU A CA 1
ATOM 829 C C . LEU A 1 107 ? -3.716 -2.165 1.113 1.00 96.88 107 LEU A C 1
ATOM 831 O O . LEU A 1 107 ? -2.641 -2.569 1.550 1.00 96.88 107 LEU A O 1
ATOM 835 N N . ILE A 1 108 ? -3.825 -1.605 -0.094 1.00 97.00 108 ILE A N 1
ATOM 836 C CA . ILE A 1 108 ? -2.667 -1.339 -0.960 1.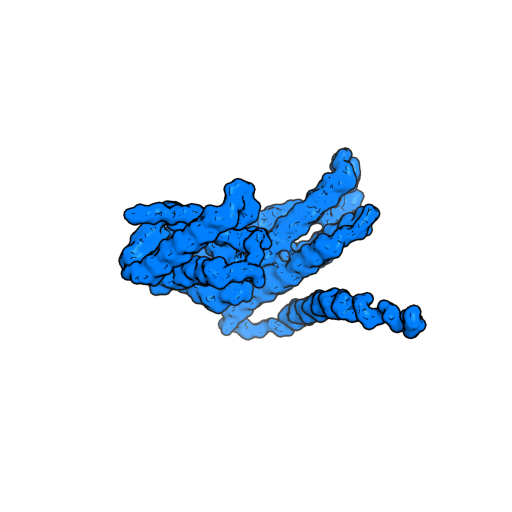00 97.00 108 ILE A CA 1
ATOM 837 C C . ILE A 1 108 ? -1.670 -0.451 -0.216 1.00 97.00 108 ILE A C 1
ATOM 839 O O . ILE A 1 108 ? -0.509 -0.824 -0.076 1.00 97.00 108 ILE A O 1
ATOM 843 N N . ASN A 1 109 ? -2.129 0.670 0.344 1.00 96.56 109 ASN A N 1
ATOM 844 C CA . ASN A 1 109 ? -1.258 1.574 1.090 1.00 96.56 109 ASN A CA 1
ATOM 845 C C . ASN A 1 109 ? -0.690 0.916 2.359 1.00 96.56 109 ASN A C 1
ATOM 847 O O . ASN A 1 109 ? 0.486 1.092 2.662 1.00 96.56 109 ASN A O 1
ATOM 851 N N . LEU A 1 110 ? -1.473 0.105 3.074 1.00 97.44 110 LEU A N 1
ATOM 852 C CA . LEU A 1 110 ? -1.004 -0.668 4.227 1.00 97.44 110 LEU A CA 1
ATOM 853 C C . LEU A 1 110 ? 0.131 -1.618 3.823 1.00 97.44 110 LEU A C 1
ATOM 855 O O . LEU A 1 110 ? 1.152 -1.694 4.510 1.00 97.44 110 LEU A O 1
ATOM 859 N N . ALA A 1 111 ? -0.019 -2.322 2.701 1.00 97.12 111 ALA A N 1
ATOM 860 C CA . ALA A 1 111 ? 1.032 -3.174 2.171 1.00 97.12 111 ALA A CA 1
ATOM 861 C C . ALA A 1 111 ? 2.266 -2.358 1.772 1.00 97.12 111 ALA A C 1
ATOM 863 O O . ALA A 1 111 ? 3.374 -2.747 2.122 1.00 97.12 111 ALA A O 1
ATOM 864 N N . THR A 1 112 ? 2.104 -1.206 1.125 1.00 95.25 112 THR A N 1
ATOM 865 C CA . THR A 1 112 ? 3.223 -0.326 0.756 1.00 95.25 112 THR A CA 1
ATOM 866 C C . THR A 1 112 ? 3.994 0.184 1.976 1.00 95.25 112 THR A C 1
ATOM 868 O O . THR A 1 112 ? 5.224 0.174 1.972 1.00 95.25 112 THR A O 1
ATOM 871 N N . VAL A 1 113 ? 3.302 0.579 3.049 1.00 94.19 113 VAL A N 1
ATOM 872 C CA . VAL A 1 113 ? 3.935 1.112 4.269 1.00 94.19 113 VAL A CA 1
ATOM 873 C C . VAL A 1 113 ? 4.629 0.012 5.081 1.00 94.19 113 VAL A C 1
ATOM 875 O O . VAL A 1 113 ? 5.750 0.197 5.563 1.00 94.19 113 VAL A O 1
ATOM 878 N N . TYR A 1 114 ? 3.984 -1.145 5.253 1.00 95.31 114 TYR A N 1
ATOM 879 C CA . TYR A 1 114 ? 4.422 -2.162 6.220 1.00 95.31 114 TYR A CA 1
ATOM 880 C C . TYR A 1 114 ? 4.950 -3.455 5.593 1.00 95.31 114 TYR A C 1
ATOM 882 O O . TYR A 1 114 ? 5.630 -4.228 6.269 1.00 95.31 114 TYR A O 1
ATOM 890 N N . GLY A 1 115 ? 4.702 -3.699 4.309 1.00 92.06 115 GLY A N 1
ATOM 891 C CA . GLY A 1 115 ? 4.961 -4.976 3.638 1.00 92.06 115 GLY A CA 1
ATOM 892 C C . GLY A 1 115 ? 6.431 -5.335 3.452 1.00 92.06 115 GLY A C 1
ATOM 893 O O . GLY A 1 115 ? 6.722 -6.478 3.111 1.00 92.06 115 GLY A O 1
ATOM 894 N N . LYS A 1 116 ? 7.356 -4.409 3.737 1.00 87.75 116 LYS A N 1
ATOM 895 C CA . LYS A 1 116 ? 8.807 -4.672 3.803 1.00 87.75 116 LYS A CA 1
ATOM 896 C C . LYS A 1 116 ? 9.372 -4.642 5.220 1.00 87.75 116 LYS A C 1
ATOM 898 O O . LYS A 1 116 ? 10.241 -5.442 5.547 1.00 87.75 116 LYS A O 1
ATOM 903 N N . SER A 1 117 ? 8.880 -3.740 6.068 1.00 89.06 117 SER A N 1
ATOM 904 C CA . SER A 1 117 ? 9.395 -3.534 7.428 1.00 89.06 117 SER A CA 1
ATOM 905 C C . SER A 1 117 ? 8.771 -4.478 8.461 1.00 89.06 117 SER A C 1
ATOM 907 O O . SER A 1 117 ? 9.421 -4.845 9.434 1.00 89.06 117 SER A O 1
ATOM 909 N N . ASN A 1 118 ? 7.517 -4.889 8.254 1.00 93.25 118 ASN A N 1
ATOM 910 C CA . ASN A 1 118 ? 6.710 -5.683 9.184 1.00 93.25 118 ASN A CA 1
ATOM 911 C C . ASN A 1 118 ? 5.964 -6.811 8.450 1.00 93.25 118 ASN A C 1
ATOM 913 O O . ASN A 1 118 ? 4.806 -7.112 8.747 1.00 93.25 118 ASN A O 1
ATOM 917 N N . VAL A 1 119 ? 6.649 -7.452 7.496 1.00 93.88 119 VAL A N 1
ATOM 918 C CA . VAL A 1 119 ? 6.068 -8.402 6.530 1.00 93.88 119 VAL A CA 1
ATOM 919 C C . VAL A 1 119 ? 5.191 -9.460 7.194 1.00 93.88 119 VAL A C 1
ATOM 921 O O . VAL A 1 119 ? 4.093 -9.732 6.722 1.00 93.88 119 VAL A O 1
ATOM 924 N N . GLN A 1 120 ? 5.654 -10.057 8.296 1.00 95.56 120 GLN A N 1
ATOM 925 C CA . GLN A 1 120 ? 4.932 -11.148 8.947 1.00 95.56 120 GLN A CA 1
ATOM 926 C C . GLN A 1 120 ? 3.614 -10.682 9.575 1.00 95.56 120 GLN A C 1
ATOM 928 O O . GLN A 1 120 ? 2.592 -11.335 9.397 1.00 95.56 120 GLN A O 1
ATOM 933 N N . THR A 1 121 ? 3.617 -9.539 10.260 1.00 96.50 121 THR A N 1
ATOM 934 C CA . THR A 1 121 ? 2.404 -8.967 10.855 1.00 96.50 121 THR A CA 1
ATOM 935 C C . THR A 1 121 ? 1.417 -8.551 9.771 1.00 96.50 121 THR A C 1
ATOM 937 O O . THR A 1 121 ? 0.231 -8.863 9.861 1.00 96.50 121 THR A O 1
ATOM 940 N N . THR A 1 122 ? 1.897 -7.908 8.705 1.00 97.62 122 THR A N 1
ATOM 941 C CA . THR A 1 122 ? 1.047 -7.520 7.574 1.00 97.62 122 THR A CA 1
ATOM 942 C C . THR A 1 122 ? 0.483 -8.746 6.851 1.00 97.62 122 THR A C 1
ATOM 944 O O . THR A 1 122 ? -0.697 -8.758 6.519 1.00 97.62 122 THR A O 1
ATOM 947 N N . ARG A 1 123 ? 1.260 -9.826 6.691 1.00 96.75 123 ARG A N 1
ATOM 948 C CA . ARG A 1 123 ? 0.754 -11.119 6.192 1.00 96.75 123 ARG A CA 1
ATOM 949 C C . ARG A 1 123 ? -0.362 -11.678 7.062 1.00 96.75 123 ARG A C 1
ATOM 951 O O . ARG A 1 123 ? -1.349 -12.153 6.515 1.00 96.75 123 ARG A O 1
ATOM 958 N N . THR A 1 124 ? -0.230 -11.617 8.387 1.00 96.75 124 THR A N 1
ATOM 959 C CA . THR A 1 124 ? -1.291 -12.059 9.305 1.00 96.75 124 THR A CA 1
ATOM 960 C C . THR A 1 124 ? -2.574 -11.261 9.087 1.00 96.75 124 THR A C 1
ATOM 962 O O . THR A 1 124 ? -3.635 -11.865 8.948 1.00 96.75 124 THR A O 1
ATOM 965 N N . VAL A 1 125 ? -2.477 -9.930 8.965 1.00 97.38 125 VAL A N 1
ATOM 966 C CA . VAL A 1 125 ? -3.628 -9.063 8.652 1.00 97.38 125 VAL A CA 1
ATOM 967 C C . VAL A 1 125 ? -4.307 -9.518 7.362 1.00 97.38 125 VAL A C 1
ATOM 969 O O . VAL A 1 125 ? -5.487 -9.856 7.375 1.00 97.38 125 VAL A O 1
ATOM 972 N N . PHE A 1 126 ? -3.567 -9.575 6.252 1.00 96.06 126 PHE A N 1
ATOM 973 C CA . PHE A 1 126 ? -4.124 -9.960 4.952 1.00 96.06 126 PHE A CA 1
ATOM 974 C C . PHE A 1 126 ? -4.664 -11.392 4.947 1.00 96.06 126 PHE A C 1
ATOM 976 O O . PHE A 1 126 ? -5.719 -11.644 4.373 1.00 96.06 126 PHE A O 1
ATOM 983 N N . GLY A 1 127 ? -3.978 -12.330 5.601 1.00 93.75 127 GLY A N 1
ATOM 984 C CA . GLY A 1 127 ? -4.419 -13.717 5.730 1.00 93.75 127 GLY A CA 1
ATOM 985 C C . GLY A 1 127 ? -5.761 -13.823 6.449 1.00 93.75 127 GLY A C 1
ATOM 986 O O . GLY A 1 127 ? -6.685 -14.450 5.934 1.00 93.75 127 GLY A O 1
ATOM 987 N N . ASN A 1 128 ? -5.896 -13.152 7.592 1.00 94.75 128 ASN A N 1
ATOM 988 C CA . ASN A 1 128 ? -7.139 -13.112 8.355 1.00 94.75 128 ASN A CA 1
ATOM 989 C C . ASN A 1 128 ? -8.276 -12.448 7.566 1.00 94.75 128 ASN A C 1
ATOM 991 O O . ASN A 1 128 ? -9.381 -12.992 7.511 1.00 94.75 128 ASN A O 1
ATOM 995 N N . LEU A 1 129 ? -8.005 -11.307 6.923 1.00 94.19 129 LEU A N 1
ATOM 996 C CA . LEU A 1 129 ? -8.995 -10.604 6.106 1.00 94.19 129 LEU A CA 1
ATOM 997 C C . LEU A 1 129 ? -9.444 -11.449 4.908 1.00 94.19 129 LEU A C 1
ATOM 999 O O . LEU A 1 129 ? -10.638 -11.548 4.667 1.00 94.19 129 LEU A O 1
ATOM 1003 N N . ASN A 1 130 ? -8.532 -12.126 4.207 1.00 90.19 130 ASN A N 1
ATOM 1004 C CA . ASN A 1 130 ? -8.880 -12.999 3.080 1.00 90.19 130 ASN A CA 1
ATOM 1005 C C . ASN A 1 130 ? -9.793 -14.165 3.495 1.00 90.19 130 ASN A C 1
ATOM 1007 O O . ASN A 1 130 ? -10.664 -14.566 2.728 1.00 90.19 130 ASN A O 1
ATOM 1011 N N . VAL A 1 131 ? -9.605 -14.715 4.700 1.00 88.81 131 VAL A N 1
ATOM 1012 C CA . VAL A 1 131 ? -10.463 -15.790 5.231 1.00 88.81 131 VAL A CA 1
ATOM 1013 C C . VAL A 1 131 ? -11.853 -15.265 5.595 1.00 88.81 131 VAL A C 1
ATOM 1015 O O . VAL A 1 131 ? -12.846 -15.961 5.391 1.00 88.81 131 VAL A O 1
ATOM 1018 N N . ARG A 1 132 ? -11.934 -14.051 6.148 1.00 87.62 132 ARG A N 1
ATOM 1019 C CA . ARG A 1 132 ? -13.170 -13.493 6.725 1.00 87.62 132 ARG A CA 1
ATOM 1020 C C . ARG A 1 132 ? -13.973 -12.630 5.756 1.00 87.62 132 ARG A C 1
ATOM 1022 O O . ARG A 1 132 ? -15.176 -12.483 5.941 1.00 87.62 132 ARG A O 1
ATOM 1029 N N . LEU A 1 133 ? -13.334 -12.113 4.710 1.00 87.12 133 LEU A N 1
ATOM 1030 C CA . LEU A 1 133 ? -13.931 -11.332 3.630 1.00 87.12 133 LEU A CA 1
ATOM 1031 C C . LEU A 1 133 ? -13.684 -12.058 2.299 1.00 87.12 133 LEU A C 1
ATOM 1033 O O . LEU A 1 133 ? -12.779 -11.688 1.550 1.00 87.12 133 LEU A O 1
ATOM 1037 N N . PRO A 1 134 ? -14.490 -13.080 1.953 1.00 77.56 134 PRO A N 1
ATOM 1038 C CA . PRO A 1 134 ? -14.263 -13.893 0.755 1.00 77.56 134 PRO A CA 1
ATOM 1039 C C . PRO A 1 134 ? -14.249 -13.090 -0.553 1.00 77.56 134 PRO A C 1
ATOM 1041 O O . PRO A 1 134 ? -13.614 -13.486 -1.526 1.00 77.56 134 PRO A O 1
ATOM 1044 N N . GLN A 1 135 ? -14.938 -11.945 -0.582 1.00 86.88 135 GLN A N 1
ATOM 1045 C CA . GLN A 1 135 ? -14.984 -11.057 -1.745 1.00 86.88 135 GLN A CA 1
ATOM 1046 C C . GLN A 1 135 ? -13.780 -10.114 -1.842 1.00 86.88 135 GLN A C 1
ATOM 1048 O O . GLN A 1 135 ? -13.631 -9.442 -2.859 1.00 86.88 135 GLN A O 1
ATOM 1053 N N . LEU A 1 136 ? -12.918 -10.050 -0.822 1.00 88.62 136 LEU A N 1
ATOM 1054 C CA . LEU A 1 136 ? -11.827 -9.082 -0.766 1.00 88.62 136 LEU A CA 1
ATOM 1055 C C . LEU A 1 136 ? -10.896 -9.210 -1.968 1.00 88.62 136 LEU A C 1
ATOM 1057 O O . LEU A 1 136 ? -10.654 -8.228 -2.657 1.00 88.62 136 LEU A O 1
ATOM 1061 N N . VAL A 1 137 ? -10.434 -10.427 -2.265 1.00 89.94 137 VAL A N 1
ATOM 1062 C CA . VAL A 1 137 ? -9.521 -10.689 -3.391 1.00 89.94 137 VAL A CA 1
ATOM 1063 C C . VAL A 1 137 ? -10.158 -10.301 -4.729 1.00 89.94 137 VAL A C 1
ATOM 1065 O O . VAL A 1 137 ? -9.483 -9.738 -5.588 1.00 89.94 137 VAL A O 1
ATOM 1068 N N . ALA A 1 138 ? -11.467 -10.522 -4.892 1.00 91.06 138 ALA A N 1
ATOM 1069 C CA . ALA A 1 138 ? -12.185 -10.158 -6.113 1.00 91.06 138 ALA A CA 1
ATOM 1070 C C . ALA A 1 138 ? -12.182 -8.639 -6.367 1.00 91.06 138 ALA A C 1
ATOM 1072 O O . ALA A 1 138 ? -12.147 -8.213 -7.519 1.00 91.06 138 ALA A O 1
ATOM 1073 N N . GLN A 1 139 ? -12.135 -7.816 -5.313 1.00 92.81 139 GLN A N 1
ATOM 1074 C CA . GLN A 1 139 ? -12.053 -6.356 -5.443 1.00 92.81 139 GLN A CA 1
ATOM 1075 C C . GLN A 1 139 ? -10.712 -5.876 -6.023 1.00 92.81 139 GLN A C 1
ATOM 1077 O O . GLN A 1 139 ? -10.626 -4.743 -6.489 1.00 92.81 139 GLN A O 1
ATOM 1082 N N . PHE A 1 140 ? -9.676 -6.724 -6.038 1.00 94.50 140 PHE A N 1
ATOM 1083 C CA . PHE A 1 140 ? -8.381 -6.409 -6.649 1.00 94.50 140 PHE A CA 1
ATOM 1084 C C . PHE A 1 140 ? -8.293 -6.819 -8.123 1.00 94.50 140 PHE A C 1
ATOM 1086 O O . PHE A 1 140 ? -7.375 -6.380 -8.807 1.00 94.50 140 PHE A O 1
ATOM 1093 N N . VAL A 1 141 ? -9.233 -7.613 -8.648 1.00 94.19 141 VAL A N 1
ATOM 1094 C CA . VAL A 1 141 ? -9.217 -8.047 -10.059 1.00 94.19 141 VAL A CA 1
ATOM 1095 C C . VAL A 1 141 ? -9.177 -6.862 -11.038 1.00 94.19 141 VAL A C 1
ATOM 1097 O O . VAL A 1 141 ? -8.345 -6.894 -11.945 1.00 94.19 141 VAL A O 1
ATOM 1100 N N . PRO A 1 142 ? -9.960 -5.776 -10.856 1.00 94.69 142 PRO A N 1
ATOM 1101 C CA . PRO A 1 142 ? -9.889 -4.608 -11.738 1.00 94.69 142 PRO A CA 1
ATOM 1102 C C . PRO A 1 142 ? -8.541 -3.871 -11.710 1.00 94.69 142 PRO A C 1
ATOM 1104 O O . PRO A 1 142 ? -8.255 -3.090 -12.617 1.00 94.69 142 PRO A O 1
ATOM 1107 N N . LEU A 1 143 ? -7.696 -4.109 -10.698 1.00 94.62 143 LEU A N 1
ATOM 1108 C CA . LEU A 1 143 ? -6.379 -3.479 -10.604 1.00 94.62 143 LEU A CA 1
ATOM 1109 C C . LEU A 1 143 ? -5.408 -4.021 -11.658 1.00 94.62 143 LEU A C 1
ATOM 1111 O O . LEU A 1 143 ? -4.505 -3.296 -12.069 1.00 94.62 143 LEU A O 1
ATOM 1115 N N . VAL A 1 144 ? -5.588 -5.264 -12.115 1.00 95.44 144 VAL A N 1
ATOM 1116 C CA . VAL A 1 144 ? -4.706 -5.888 -13.111 1.00 95.44 144 VAL A CA 1
ATOM 1117 C C . VAL A 1 144 ? -4.744 -5.145 -14.454 1.00 95.44 144 VAL A C 1
ATOM 1119 O O . VAL A 1 144 ? -3.689 -4.647 -14.856 1.00 95.44 144 VAL A O 1
ATOM 1122 N N . PRO A 1 145 ? -5.907 -4.978 -15.126 1.00 95.75 145 PRO A N 1
ATOM 1123 C CA . PRO A 1 145 ? -5.968 -4.228 -16.380 1.00 95.75 145 PRO A CA 1
ATOM 1124 C C . PRO A 1 145 ? -5.585 -2.754 -16.194 1.00 95.75 145 PRO A C 1
ATOM 1126 O O . PRO A 1 145 ? -4.824 -2.231 -16.996 1.00 95.75 145 PRO A O 1
ATOM 1129 N N . ALA A 1 146 ? -5.991 -2.105 -15.095 1.00 94.19 146 ALA A N 1
ATOM 1130 C CA . ALA A 1 146 ? -5.611 -0.713 -14.830 1.00 94.19 146 ALA A CA 1
ATOM 1131 C C . ALA A 1 146 ? -4.087 -0.528 -14.685 1.00 94.19 146 ALA A C 1
ATOM 1133 O O . ALA A 1 146 ? -3.519 0.471 -15.133 1.00 94.19 146 ALA A O 1
ATOM 1134 N N . THR A 1 147 ? -3.411 -1.502 -14.068 1.00 95.69 147 THR A N 1
ATOM 1135 C CA . THR A 1 147 ? -1.948 -1.517 -13.969 1.00 95.69 147 THR A CA 1
ATOM 1136 C C . THR A 1 147 ? -1.323 -1.739 -15.341 1.00 95.69 147 THR A C 1
ATOM 1138 O O . THR A 1 147 ? -0.402 -1.012 -15.703 1.00 95.69 147 THR A O 1
ATOM 1141 N N . LEU A 1 148 ? -1.816 -2.710 -16.114 1.00 95.81 148 LEU A N 1
ATOM 1142 C CA . LEU A 1 148 ? -1.326 -2.984 -17.467 1.00 95.81 148 LEU A CA 1
ATOM 1143 C C . LEU A 1 148 ? -1.452 -1.767 -18.379 1.00 95.81 148 LEU A C 1
ATOM 1145 O O . LEU A 1 148 ? -0.460 -1.388 -18.992 1.00 95.81 148 LEU A O 1
ATOM 1149 N N . ASP A 1 149 ? -2.607 -1.104 -18.387 1.00 94.12 149 ASP A N 1
ATOM 1150 C CA . ASP A 1 149 ? -2.835 0.107 -19.176 1.00 94.12 149 ASP A CA 1
ATOM 1151 C C . ASP A 1 149 ? -1.807 1.192 -18.837 1.00 94.12 149 ASP A C 1
ATOM 1153 O O . ASP A 1 149 ? -1.232 1.813 -19.730 1.00 94.12 149 ASP A O 1
ATOM 1157 N N . CYS A 1 150 ? -1.526 1.401 -17.546 1.00 93.38 150 CYS A N 1
ATOM 1158 C CA . CYS A 1 150 ? -0.504 2.345 -17.092 1.00 93.38 150 CYS A CA 1
ATOM 1159 C C . CYS A 1 150 ? 0.895 1.966 -17.607 1.00 93.38 150 CYS A C 1
ATOM 1161 O O . CYS A 1 150 ? 1.608 2.806 -18.163 1.00 93.38 150 CYS A O 1
ATOM 1163 N N . LEU A 1 151 ? 1.276 0.694 -17.464 1.00 94.19 151 LEU A N 1
ATOM 1164 C CA . LEU A 1 151 ? 2.585 0.188 -17.871 1.00 94.19 151 LEU A CA 1
ATOM 1165 C C . LEU A 1 151 ? 2.773 0.238 -19.392 1.00 94.19 151 LEU A C 1
ATOM 1167 O O . LEU A 1 151 ? 3.775 0.784 -19.855 1.00 94.19 151 LEU A O 1
ATOM 1171 N N . HIS A 1 152 ? 1.799 -0.239 -20.172 1.00 92.62 152 HIS A N 1
ATOM 1172 C CA . HIS A 1 152 ? 1.830 -0.209 -21.638 1.00 92.62 152 HIS A CA 1
ATOM 1173 C C . HIS A 1 152 ? 1.951 1.217 -22.167 1.00 92.62 152 HIS A C 1
ATOM 1175 O O . HIS A 1 152 ? 2.717 1.462 -23.099 1.00 92.62 152 HIS A O 1
ATOM 1181 N N . ARG A 1 153 ? 1.256 2.179 -21.548 1.00 89.69 153 ARG A N 1
ATOM 1182 C CA . ARG A 1 153 ? 1.327 3.594 -21.936 1.00 89.69 153 ARG A CA 1
ATOM 1183 C C . ARG A 1 153 ? 2.734 4.165 -21.773 1.00 89.69 153 ARG A C 1
ATOM 1185 O O . ARG A 1 153 ? 3.169 4.931 -22.625 1.00 89.69 153 ARG A O 1
ATOM 1192 N N . ILE A 1 154 ? 3.457 3.766 -20.724 1.00 88.62 154 ILE A N 1
ATOM 1193 C CA . ILE A 1 154 ? 4.865 4.142 -20.535 1.00 88.62 154 ILE A CA 1
ATOM 1194 C C . ILE A 1 154 ? 5.751 3.409 -21.544 1.00 88.62 154 ILE A C 1
ATOM 1196 O O . ILE A 1 154 ? 6.587 4.045 -22.178 1.00 88.62 154 ILE A O 1
ATOM 1200 N N . GLN A 1 155 ? 5.562 2.102 -21.744 1.00 88.12 155 GLN A N 1
ATOM 1201 C CA . GLN A 1 155 ? 6.369 1.318 -22.690 1.00 88.12 155 GLN A CA 1
ATOM 1202 C C . GLN A 1 155 ? 6.311 1.896 -24.103 1.00 88.12 155 GLN A C 1
ATOM 1204 O O . GLN A 1 155 ? 7.354 2.077 -24.723 1.00 88.12 155 GLN A O 1
ATOM 1209 N N . GLN A 1 156 ? 5.121 2.271 -24.580 1.00 84.31 156 GLN A N 1
ATOM 1210 C CA . GLN A 1 156 ? 4.918 2.868 -25.905 1.00 84.31 156 GLN A CA 1
ATOM 1211 C C . GLN A 1 156 ? 5.764 4.127 -26.153 1.00 84.31 156 GLN A C 1
ATOM 1213 O O . GLN A 1 156 ? 6.118 4.396 -27.297 1.00 84.31 156 GLN A O 1
ATOM 1218 N N . LEU A 1 157 ? 6.136 4.874 -25.108 1.00 82.31 157 LEU A N 1
ATOM 1219 C CA . LEU A 1 157 ? 7.003 6.053 -25.233 1.00 82.31 157 LEU A CA 1
ATOM 1220 C C . LEU A 1 157 ? 8.471 5.692 -25.514 1.00 82.31 157 LEU A C 1
ATOM 1222 O O . LEU A 1 157 ? 9.227 6.540 -25.988 1.00 82.31 157 LEU A O 1
ATOM 1226 N N . TYR A 1 158 ? 8.877 4.456 -25.216 1.00 78.12 158 TYR A N 1
ATOM 1227 C CA . TYR A 1 158 ? 10.269 3.998 -25.266 1.00 78.12 158 TYR A CA 1
ATOM 1228 C C . TYR A 1 158 ? 10.490 2.772 -26.162 1.00 78.12 158 TYR A C 1
ATOM 1230 O O . TYR A 1 158 ? 11.631 2.317 -26.294 1.00 78.12 158 TYR A O 1
ATOM 1238 N N . VAL A 1 159 ? 9.445 2.245 -26.811 1.00 68.81 159 VAL A N 1
ATOM 1239 C CA . VAL A 1 159 ? 9.603 1.267 -27.894 1.00 68.81 159 VAL A CA 1
ATOM 124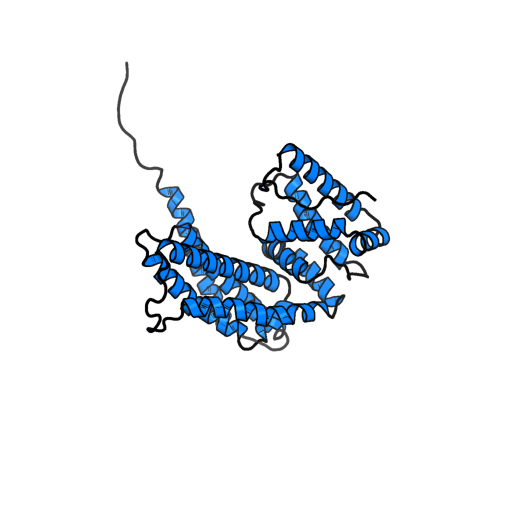0 C C . VAL A 1 159 ? 10.407 1.931 -29.013 1.00 68.81 159 VAL A C 1
ATOM 1242 O O . VAL A 1 159 ? 10.030 2.980 -29.533 1.00 68.81 159 VAL A O 1
ATOM 1245 N N . LYS A 1 160 ? 11.539 1.316 -29.378 1.00 56.53 160 LYS A N 1
ATOM 1246 C CA . LYS A 1 160 ? 12.413 1.738 -30.484 1.00 56.53 160 LYS A CA 1
ATOM 1247 C C . LYS A 1 160 ? 11.746 1.469 -31.840 1.00 56.53 160 LYS A C 1
ATOM 1249 O O . LYS A 1 160 ? 12.305 0.752 -32.664 1.00 56.53 160 LYS A O 1
ATOM 1254 N N . ASP A 1 161 ? 10.581 2.053 -32.095 1.00 44.91 161 ASP A N 1
ATOM 1255 C CA . ASP A 1 161 ? 10.101 2.206 -33.461 1.00 44.91 161 ASP A CA 1
ATOM 1256 C C . ASP A 1 161 ? 10.777 3.432 -34.066 1.00 44.91 161 ASP A C 1
ATOM 1258 O O . ASP A 1 161 ? 10.639 4.575 -33.625 1.00 44.91 161 ASP A O 1
ATOM 1262 N N . SER A 1 162 ? 11.541 3.159 -35.114 1.00 39.12 162 SER A N 1
ATOM 1263 C CA . SER A 1 162 ? 12.332 4.070 -35.943 1.00 39.12 162 SER A CA 1
ATOM 1264 C C . SER A 1 162 ? 11.481 5.090 -36.730 1.00 39.12 162 SER A C 1
ATOM 1266 O O . SER A 1 162 ? 11.907 5.632 -37.749 1.00 39.12 162 SER A O 1
ATOM 1268 N N . THR A 1 163 ? 10.284 5.403 -36.233 1.00 36.62 163 THR A N 1
ATOM 1269 C CA . THR A 1 163 ? 9.286 6.292 -36.832 1.00 36.62 163 THR A CA 1
ATOM 1270 C C . THR A 1 163 ? 8.682 7.302 -35.862 1.00 36.62 163 THR A C 1
ATOM 1272 O O . THR A 1 163 ? 7.771 8.025 -36.272 1.00 36.62 163 THR A O 1
ATOM 1275 N N . ILE A 1 164 ? 9.226 7.487 -34.650 1.00 42.97 164 ILE A N 1
ATOM 1276 C CA . ILE A 1 164 ? 9.004 8.745 -33.911 1.00 42.97 164 ILE A CA 1
ATOM 1277 C C . ILE A 1 164 ? 9.820 9.843 -34.607 1.00 42.97 164 ILE A C 1
ATOM 1279 O O . ILE A 1 164 ? 10.848 10.330 -34.135 1.00 42.97 164 ILE A O 1
ATOM 1283 N N . LYS A 1 165 ? 9.353 10.221 -35.802 1.00 35.88 165 LYS A N 1
ATOM 1284 C CA . LYS A 1 165 ? 9.642 11.515 -36.395 1.00 35.88 165 LYS A CA 1
ATOM 1285 C C . LYS A 1 165 ? 9.296 12.541 -35.335 1.00 35.88 165 LYS A C 1
ATOM 1287 O O . LYS A 1 165 ? 8.176 12.556 -34.839 1.00 35.88 165 LYS A O 1
ATOM 1292 N N . SER A 1 166 ? 10.289 13.365 -35.028 1.00 40.56 166 SER A N 1
ATOM 1293 C CA . SER A 1 166 ? 10.192 14.675 -34.400 1.00 40.56 166 SER A CA 1
ATOM 1294 C C . SER A 1 166 ? 8.854 15.366 -34.698 1.00 40.56 166 SER A C 1
ATOM 1296 O O . SER A 1 166 ? 8.738 16.159 -35.629 1.00 40.56 166 SER A O 1
ATOM 1298 N N . ALA A 1 167 ? 7.849 15.066 -33.893 1.00 40.22 167 ALA A N 1
ATOM 1299 C CA . ALA A 1 167 ? 6.589 15.768 -33.827 1.00 40.22 167 ALA A CA 1
ATOM 1300 C C . ALA A 1 167 ? 6.429 16.113 -32.358 1.00 40.22 167 ALA A C 1
ATOM 1302 O O . ALA A 1 167 ? 5.976 15.299 -31.562 1.00 40.22 167 ALA A O 1
ATOM 1303 N N . ASN A 1 168 ? 7.004 17.255 -31.996 1.00 43.09 168 ASN A N 1
ATOM 1304 C CA . ASN A 1 168 ? 6.472 18.237 -31.057 1.00 43.09 168 ASN A CA 1
ATOM 1305 C C . ASN A 1 168 ? 7.636 19.125 -30.631 1.00 43.09 168 ASN A C 1
ATOM 1307 O O . ASN A 1 168 ? 8.683 18.632 -30.208 1.00 43.09 168 ASN A O 1
ATOM 1311 N N . GLY A 1 169 ? 7.448 20.439 -30.758 1.00 44.66 169 GLY A N 1
ATOM 1312 C CA . GLY A 1 169 ? 8.375 21.484 -30.316 1.00 44.66 169 GLY A CA 1
ATOM 1313 C C . GLY A 1 169 ? 8.548 21.555 -28.794 1.00 44.66 169 GLY A C 1
ATOM 1314 O O . GLY A 1 169 ? 8.636 22.646 -28.247 1.00 44.66 169 GLY A O 1
ATOM 1315 N N . ALA A 1 170 ? 8.565 20.406 -28.114 1.00 50.06 170 ALA A N 1
ATOM 1316 C CA . ALA A 1 170 ? 8.935 20.278 -26.719 1.00 50.06 170 ALA A CA 1
ATOM 1317 C C . ALA A 1 170 ? 10.430 20.572 -26.588 1.00 50.06 170 ALA A C 1
ATOM 1319 O O . ALA A 1 170 ? 11.262 19.976 -27.288 1.00 50.06 170 ALA A O 1
ATOM 1320 N N . THR A 1 171 ? 10.760 21.508 -25.704 1.00 51.34 171 THR A N 1
ATOM 1321 C CA . THR A 1 171 ? 12.146 21.818 -25.373 1.00 51.34 171 THR A CA 1
ATOM 1322 C C . THR A 1 171 ? 12.805 20.588 -24.730 1.00 51.34 171 THR A C 1
ATOM 1324 O O . THR A 1 171 ? 12.108 19.716 -24.200 1.00 51.34 171 THR A O 1
ATOM 1327 N N . PRO A 1 172 ? 14.144 20.471 -24.780 1.00 55.25 172 PRO A N 1
ATOM 1328 C CA . PRO A 1 172 ? 14.869 19.392 -24.106 1.00 55.25 172 PRO A CA 1
ATOM 1329 C C . PRO A 1 172 ? 14.465 19.223 -22.631 1.00 55.25 172 PRO A C 1
ATOM 1331 O O . PRO A 1 172 ? 14.265 18.101 -22.181 1.00 55.25 172 PRO A O 1
ATOM 1334 N N . ASP A 1 173 ? 14.216 20.328 -21.924 1.00 51.34 173 ASP A N 1
ATOM 1335 C CA . ASP A 1 173 ? 13.825 20.321 -20.508 1.00 51.34 173 ASP A CA 1
ATOM 1336 C C . ASP A 1 173 ? 12.455 19.668 -20.252 1.00 51.34 173 ASP A C 1
ATOM 1338 O O . ASP A 1 173 ? 12.277 18.974 -19.251 1.00 51.34 173 ASP A O 1
ATOM 1342 N N . THR A 1 174 ? 11.485 19.832 -21.163 1.00 57.84 174 THR A N 1
ATOM 1343 C CA . THR A 1 174 ? 10.173 19.168 -21.056 1.00 57.84 174 THR A CA 1
ATOM 1344 C C . THR A 1 174 ? 10.313 17.655 -21.221 1.00 57.84 174 THR A C 1
ATOM 1346 O O . THR A 1 174 ? 9.720 16.896 -20.463 1.00 57.84 174 THR A O 1
ATOM 1349 N N . LYS A 1 175 ? 11.172 17.203 -22.143 1.00 66.69 175 LYS A N 1
ATOM 1350 C CA . LYS A 1 175 ? 11.424 15.769 -22.361 1.00 66.69 175 LYS A CA 1
ATOM 1351 C C . LYS A 1 175 ? 12.125 15.125 -21.165 1.00 66.69 175 LYS A C 1
ATOM 1353 O O . LYS A 1 175 ? 11.752 14.023 -20.770 1.00 66.69 175 LYS A O 1
ATOM 1358 N N . ALA A 1 176 ? 13.089 15.819 -20.562 1.00 63.22 176 ALA A N 1
ATOM 1359 C CA . ALA A 1 176 ? 13.765 15.365 -19.351 1.00 63.22 176 ALA A CA 1
ATOM 1360 C C . ALA A 1 176 ? 12.787 15.220 -18.171 1.00 63.22 176 ALA A C 1
ATOM 1362 O O . ALA A 1 176 ? 12.813 14.213 -17.459 1.00 63.22 176 ALA A O 1
ATOM 1363 N N . HIS A 1 177 ? 11.897 16.203 -17.984 1.00 67.88 177 HIS A N 1
ATOM 1364 C CA . HIS A 1 177 ? 10.870 16.177 -16.940 1.00 67.88 177 HIS A CA 1
ATOM 1365 C C . HIS A 1 177 ? 9.906 14.995 -17.107 1.00 67.88 177 HIS A C 1
ATOM 1367 O O . HIS A 1 177 ? 9.704 14.234 -16.158 1.00 67.88 177 HIS A O 1
ATOM 1373 N N . ASP A 1 178 ? 9.400 14.781 -18.324 1.00 77.38 178 ASP A N 1
ATOM 1374 C CA . ASP A 1 178 ? 8.487 13.679 -18.644 1.00 77.38 178 ASP A CA 1
ATOM 1375 C C . ASP A 1 178 ? 9.140 12.309 -18.381 1.00 77.38 178 ASP A C 1
ATOM 1377 O O . ASP A 1 178 ? 8.515 11.392 -17.843 1.00 77.38 178 ASP A O 1
ATOM 1381 N N . VAL A 1 179 ? 10.435 12.163 -18.691 1.00 81.12 179 VAL A N 1
ATOM 1382 C CA . VAL A 1 179 ? 11.187 10.924 -18.433 1.00 81.12 179 VAL A CA 1
ATOM 1383 C C . VAL A 1 179 ? 11.353 10.660 -16.936 1.00 81.12 179 VAL A C 1
ATOM 1385 O O . VAL A 1 179 ? 11.184 9.522 -16.491 1.00 81.12 179 VAL A O 1
ATOM 1388 N N . VAL A 1 180 ? 11.666 11.686 -16.140 1.00 81.44 180 VAL A N 1
ATOM 1389 C CA . VAL A 1 180 ? 11.787 11.545 -14.679 1.00 81.44 180 VAL A CA 1
ATOM 1390 C C . VAL A 1 180 ? 10.445 11.165 -14.061 1.00 81.44 180 VAL A C 1
ATOM 1392 O O . VAL A 1 180 ? 10.399 10.252 -13.235 1.00 81.44 180 VAL A O 1
ATOM 1395 N N . GLN A 1 181 ? 9.358 11.794 -14.507 1.00 85.31 181 GLN A N 1
ATOM 1396 C CA . GLN A 1 181 ? 8.011 11.467 -14.052 1.00 85.31 181 GLN A CA 1
ATOM 1397 C C . GLN A 1 181 ? 7.640 10.014 -14.379 1.00 85.31 181 GLN A C 1
ATOM 1399 O O . GLN A 1 181 ? 7.121 9.305 -13.517 1.00 85.31 181 GLN A O 1
ATOM 1404 N N . ASN A 1 182 ? 7.964 9.530 -15.581 1.00 88.25 182 ASN A N 1
ATOM 1405 C CA . ASN A 1 182 ? 7.728 8.135 -15.961 1.00 88.25 182 ASN A CA 1
ATOM 1406 C C . ASN A 1 182 ? 8.501 7.150 -15.072 1.00 88.25 182 ASN A C 1
ATOM 1408 O O . ASN A 1 182 ? 7.954 6.121 -14.674 1.00 88.25 182 ASN A O 1
ATOM 1412 N N . ILE A 1 183 ? 9.750 7.463 -14.711 1.00 88.00 183 ILE A N 1
ATOM 1413 C CA . ILE A 1 183 ? 10.530 6.643 -13.772 1.00 88.00 183 ILE A CA 1
ATOM 1414 C C . ILE A 1 183 ? 9.880 6.627 -12.387 1.00 88.00 183 ILE A C 1
ATOM 1416 O O . ILE A 1 183 ? 9.818 5.567 -11.766 1.00 88.00 183 ILE A O 1
ATOM 1420 N N . ASP A 1 184 ? 9.392 7.770 -11.907 1.00 88.06 184 ASP A N 1
ATOM 1421 C CA . ASP A 1 184 ? 8.732 7.868 -10.603 1.00 88.06 184 ASP A CA 1
ATOM 1422 C C . ASP A 1 184 ? 7.425 7.070 -10.565 1.00 88.06 184 ASP A C 1
ATOM 1424 O O . ASP A 1 184 ? 7.171 6.355 -9.593 1.00 88.06 184 ASP A O 1
ATOM 1428 N N . ILE A 1 185 ? 6.646 7.095 -11.650 1.00 91.00 185 ILE A N 1
ATOM 1429 C CA . ILE A 1 185 ? 5.451 6.255 -11.798 1.00 91.00 185 ILE A CA 1
ATOM 1430 C C . ILE A 1 185 ? 5.834 4.771 -11.788 1.00 91.00 185 ILE A C 1
ATOM 1432 O O . ILE A 1 185 ? 5.259 4.000 -11.018 1.00 91.00 185 ILE A O 1
ATOM 1436 N N . LEU A 1 186 ? 6.824 4.357 -12.590 1.00 92.62 186 LEU A N 1
ATOM 1437 C CA . LEU A 1 186 ? 7.280 2.961 -12.631 1.00 92.62 186 LEU A CA 1
ATOM 1438 C C . LEU A 1 186 ? 7.783 2.483 -11.268 1.00 92.62 186 LEU A C 1
ATOM 1440 O O . LEU A 1 186 ? 7.485 1.360 -10.861 1.00 92.62 186 LEU A O 1
ATOM 1444 N N . LEU A 1 187 ? 8.527 3.327 -10.553 1.00 90.88 187 LEU A N 1
ATOM 1445 C CA . LEU A 1 187 ? 9.017 3.021 -9.214 1.00 90.88 187 LEU A CA 1
ATOM 1446 C C . LEU A 1 187 ? 7.860 2.869 -8.227 1.00 90.88 187 LEU A C 1
ATOM 1448 O O . LEU A 1 187 ? 7.835 1.890 -7.482 1.00 90.88 187 LEU A O 1
ATOM 1452 N N . GLY A 1 188 ? 6.897 3.793 -8.253 1.00 90.94 188 GLY A N 1
ATOM 1453 C CA . GLY A 1 188 ? 5.708 3.750 -7.405 1.00 90.94 188 GLY A CA 1
ATOM 1454 C C . GLY A 1 188 ? 4.879 2.486 -7.628 1.00 90.94 188 GLY A C 1
ATOM 1455 O O . GLY A 1 188 ? 4.556 1.788 -6.664 1.00 90.94 188 GLY A O 1
ATOM 1456 N N . VAL A 1 189 ? 4.599 2.141 -8.889 1.00 94.38 189 VAL A N 1
ATOM 1457 C CA . VAL A 1 189 ? 3.861 0.920 -9.256 1.00 94.38 189 VAL A CA 1
ATOM 1458 C C . VAL A 1 189 ? 4.631 -0.327 -8.825 1.00 94.38 189 VAL A C 1
ATOM 1460 O O . VAL A 1 189 ? 4.082 -1.169 -8.114 1.00 94.38 189 VAL A O 1
ATOM 1463 N N . ALA A 1 190 ? 5.911 -0.436 -9.195 1.00 93.62 190 ALA A N 1
ATOM 1464 C CA . ALA A 1 190 ? 6.719 -1.614 -8.893 1.00 93.62 190 ALA A CA 1
ATOM 1465 C C . ALA A 1 190 ? 6.865 -1.835 -7.382 1.00 93.62 190 ALA A C 1
ATOM 1467 O O . ALA A 1 190 ? 6.699 -2.956 -6.913 1.00 93.62 190 ALA A O 1
ATOM 1468 N N . PHE A 1 191 ? 7.137 -0.784 -6.605 1.00 92.25 191 PHE A N 1
ATOM 1469 C CA . PHE A 1 191 ? 7.297 -0.890 -5.154 1.00 92.25 191 PHE A CA 1
ATOM 1470 C C . PHE A 1 191 ? 5.985 -1.242 -4.443 1.00 92.25 191 PHE A C 1
ATOM 1472 O O . PHE A 1 191 ? 5.984 -2.056 -3.516 1.00 92.25 191 PHE A O 1
ATOM 1479 N N . THR A 1 192 ? 4.873 -0.651 -4.885 1.00 94.75 192 THR A N 1
ATOM 1480 C CA . THR A 1 192 ? 3.538 -0.921 -4.336 1.00 94.75 192 THR A CA 1
ATOM 1481 C C . THR A 1 192 ? 3.140 -2.376 -4.562 1.00 94.75 192 THR A C 1
ATOM 1483 O O . THR A 1 192 ? 2.771 -3.071 -3.616 1.00 94.75 192 THR A O 1
ATOM 1486 N N . LEU A 1 193 ? 3.269 -2.869 -5.797 1.00 95.81 193 LEU A N 1
ATOM 1487 C CA . LEU A 1 193 ? 2.910 -4.246 -6.138 1.00 95.81 193 LEU A CA 1
ATOM 1488 C C . LEU A 1 193 ? 3.861 -5.266 -5.516 1.00 95.81 193 LEU A C 1
ATOM 1490 O O . LEU A 1 193 ? 3.395 -6.270 -4.989 1.00 95.81 193 LEU A O 1
ATOM 1494 N N . ASP A 1 194 ? 5.167 -4.993 -5.496 1.00 95.25 194 ASP A N 1
ATOM 1495 C CA . ASP A 1 194 ? 6.152 -5.812 -4.781 1.00 95.25 194 ASP A CA 1
ATOM 1496 C C . ASP A 1 194 ? 5.755 -5.990 -3.308 1.00 95.25 194 ASP A C 1
ATOM 1498 O O . ASP A 1 194 ? 5.654 -7.112 -2.813 1.00 95.25 194 ASP A O 1
ATOM 1502 N N . SER A 1 195 ? 5.427 -4.890 -2.625 1.00 95.38 195 SER A N 1
ATOM 1503 C CA . SER A 1 195 ? 5.030 -4.916 -1.212 1.00 95.38 195 SER A CA 1
ATOM 1504 C C . SER A 1 195 ? 3.687 -5.622 -0.990 1.00 95.38 195 SER A C 1
ATOM 1506 O O . SER A 1 195 ? 3.536 -6.365 -0.019 1.00 95.38 195 SER A O 1
ATOM 1508 N N . LEU A 1 196 ? 2.722 -5.446 -1.897 1.00 96.56 196 LEU A N 1
ATOM 1509 C CA . LEU A 1 196 ? 1.427 -6.133 -1.862 1.00 96.56 196 LEU A CA 1
ATOM 1510 C C . LEU A 1 196 ? 1.568 -7.644 -2.073 1.00 96.56 196 LEU A C 1
ATOM 1512 O O . LEU A 1 196 ? 0.998 -8.435 -1.317 1.00 96.56 196 LEU A O 1
ATOM 1516 N N . PHE A 1 197 ? 2.361 -8.063 -3.057 1.00 95.62 197 PHE A N 1
ATOM 1517 C CA . PHE A 1 197 ? 2.590 -9.478 -3.352 1.00 95.62 197 PHE A CA 1
ATOM 1518 C C . PHE A 1 197 ? 3.426 -10.156 -2.271 1.00 95.62 197 PHE A C 1
ATOM 1520 O O . PHE A 1 197 ? 3.216 -11.336 -1.987 1.00 95.62 197 PHE A O 1
ATOM 1527 N N . ALA A 1 198 ? 4.312 -9.411 -1.606 1.00 94.38 198 ALA A N 1
ATOM 1528 C CA . ALA A 1 198 ? 5.047 -9.907 -0.454 1.00 94.38 198 ALA A CA 1
ATOM 1529 C C . ALA A 1 198 ? 4.115 -10.318 0.694 1.00 94.38 198 ALA A C 1
ATOM 1531 O O . ALA A 1 198 ? 4.452 -11.250 1.429 1.00 94.38 198 ALA A O 1
ATOM 1532 N N . VAL A 1 199 ? 2.962 -9.657 0.865 1.00 95.88 199 VAL A N 1
ATOM 1533 C CA . VAL A 1 199 ? 2.063 -9.875 2.014 1.00 95.88 199 VAL A CA 1
ATOM 1534 C C . VAL A 1 199 ? 0.784 -10.650 1.698 1.00 95.88 199 VAL A C 1
ATOM 1536 O O . VAL A 1 199 ? 0.164 -11.168 2.625 1.00 95.88 199 VAL A O 1
ATOM 1539 N N . SER A 1 200 ? 0.398 -10.782 0.427 1.00 94.69 200 SER A N 1
ATOM 1540 C CA . SER A 1 200 ? -0.831 -11.479 0.029 1.00 94.69 200 SER A CA 1
ATOM 1541 C C . SER A 1 200 ? -0.641 -12.337 -1.225 1.00 94.69 200 SER A C 1
ATOM 1543 O O . SER A 1 200 ? -0.751 -11.858 -2.354 1.00 94.69 200 SER A O 1
ATOM 1545 N N . PHE A 1 201 ? -0.427 -13.644 -1.031 1.00 91.88 201 PHE A N 1
ATOM 1546 C CA . PHE A 1 201 ? -0.346 -14.603 -2.139 1.00 91.88 201 PHE A CA 1
ATOM 1547 C C . PHE A 1 201 ? -1.627 -14.704 -2.980 1.00 91.88 201 PHE A C 1
ATOM 1549 O O . PHE A 1 201 ? -1.496 -14.763 -4.200 1.00 91.88 201 PHE A O 1
ATOM 1556 N N . PRO A 1 202 ? -2.851 -14.683 -2.406 1.00 92.56 202 PRO A N 1
ATOM 1557 C CA . PRO A 1 202 ? -4.070 -14.700 -3.216 1.00 92.56 202 PRO A CA 1
ATOM 1558 C C . PRO A 1 202 ? -4.160 -13.511 -4.177 1.00 92.56 202 PRO A C 1
ATOM 1560 O O . PRO A 1 202 ? -4.582 -13.676 -5.317 1.00 92.56 202 PRO A O 1
ATOM 1563 N N . ILE A 1 203 ? -3.706 -12.328 -3.748 1.00 94.38 203 ILE A N 1
ATOM 1564 C CA . ILE A 1 203 ? -3.659 -11.146 -4.615 1.00 94.38 203 ILE A CA 1
ATOM 1565 C C . ILE A 1 203 ? -2.517 -11.272 -5.632 1.00 94.38 203 ILE A C 1
ATOM 1567 O O . ILE A 1 203 ? -2.712 -10.979 -6.801 1.00 94.38 203 ILE A O 1
ATOM 1571 N N . ALA A 1 204 ? -1.336 -11.764 -5.256 1.00 94.69 204 ALA A N 1
ATOM 1572 C CA . ALA A 1 204 ? -0.277 -12.020 -6.239 1.00 94.69 204 ALA A CA 1
ATOM 1573 C C . ALA A 1 204 ? -0.731 -13.003 -7.341 1.00 94.69 204 ALA A C 1
ATOM 1575 O O . ALA A 1 204 ? -0.367 -12.849 -8.506 1.00 94.69 204 ALA A O 1
ATOM 1576 N N . HIS A 1 205 ? -1.566 -13.983 -6.990 1.00 91.88 205 HIS A N 1
ATOM 1577 C CA . HIS A 1 205 ? -2.066 -14.984 -7.927 1.00 91.88 205 HIS A CA 1
ATOM 1578 C C . HIS A 1 205 ? -2.969 -14.390 -9.016 1.00 91.88 205 HIS A C 1
ATOM 1580 O O . HIS A 1 205 ? -2.789 -14.749 -10.175 1.00 91.88 205 HIS A O 1
ATOM 1586 N N . ILE A 1 206 ? -3.851 -13.430 -8.695 1.00 93.69 206 ILE A N 1
ATOM 1587 C CA . ILE A 1 206 ? -4.709 -12.789 -9.715 1.00 93.69 206 ILE A CA 1
ATOM 1588 C C . ILE A 1 206 ? -3.892 -12.051 -10.788 1.00 93.69 206 ILE A C 1
ATOM 1590 O O . ILE A 1 206 ? -4.284 -12.021 -11.950 1.00 93.69 206 ILE A O 1
ATOM 1594 N N . PHE A 1 207 ? -2.739 -11.485 -10.415 1.00 95.12 207 PHE A N 1
ATOM 1595 C CA . PHE A 1 207 ? -1.820 -10.843 -11.354 1.00 95.12 207 PHE A CA 1
ATOM 1596 C C . PHE A 1 207 ? -1.028 -11.878 -12.147 1.00 95.12 207 PHE A C 1
ATOM 1598 O O . PHE A 1 207 ? -0.823 -11.704 -13.343 1.00 95.12 207 PHE A O 1
ATOM 1605 N N . TYR A 1 208 ? -0.589 -12.956 -11.494 1.00 91.81 208 TYR A N 1
ATOM 1606 C CA . TYR A 1 208 ? 0.135 -14.039 -12.156 1.00 91.81 208 TYR A CA 1
ATOM 1607 C C . TYR A 1 208 ? -0.709 -14.743 -13.229 1.00 91.81 208 TYR A C 1
ATOM 1609 O O . TYR A 1 208 ? -0.188 -15.063 -14.296 1.00 91.81 208 TYR A O 1
ATOM 1617 N N . ASP A 1 209 ? -1.992 -14.973 -12.950 1.00 91.56 209 ASP A N 1
ATOM 1618 C CA . ASP A 1 209 ? -2.905 -15.690 -13.847 1.00 91.56 209 ASP A CA 1
ATOM 1619 C C . ASP A 1 209 ? -3.298 -14.870 -15.080 1.00 91.56 209 ASP A C 1
ATOM 1621 O O . ASP A 1 209 ? -3.737 -15.429 -16.087 1.00 91.56 209 ASP A O 1
ATOM 1625 N N . HIS A 1 210 ? -3.116 -13.549 -15.035 1.00 93.81 210 HIS A N 1
ATOM 1626 C CA . HIS A 1 210 ? -3.348 -12.696 -16.188 1.00 93.81 210 HIS A CA 1
ATOM 1627 C C . HIS A 1 210 ? -2.227 -12.879 -17.218 1.00 93.81 210 HIS A C 1
ATOM 1629 O O . HIS A 1 210 ? -1.066 -12.550 -16.961 1.00 93.81 210 HIS A O 1
ATOM 1635 N N . THR A 1 211 ? -2.588 -13.354 -18.415 1.00 90.50 211 THR A N 1
ATOM 1636 C CA . THR A 1 211 ? -1.653 -13.788 -19.472 1.00 90.50 211 THR A CA 1
ATOM 1637 C C . THR A 1 211 ? -0.582 -12.757 -19.803 1.00 90.50 211 THR A C 1
ATOM 1639 O O . THR A 1 211 ? 0.572 -13.114 -20.034 1.00 90.50 211 THR A O 1
ATOM 1642 N N . ASP A 1 212 ? -0.958 -11.482 -19.773 1.00 92.50 212 ASP A N 1
ATOM 1643 C CA . ASP A 1 212 ? -0.108 -10.395 -20.254 1.00 92.50 212 ASP A CA 1
ATOM 1644 C C . ASP A 1 212 ? 0.720 -9.738 -19.148 1.00 92.50 212 ASP A C 1
ATOM 1646 O O . ASP A 1 212 ? 1.663 -9.006 -19.447 1.00 92.50 212 ASP A O 1
ATOM 1650 N N . PHE A 1 213 ? 0.423 -10.000 -17.869 1.00 94.62 213 PHE A N 1
ATOM 1651 C CA . PHE A 1 213 ? 1.065 -9.280 -16.770 1.00 94.62 213 PHE A CA 1
ATOM 1652 C C . PHE A 1 213 ? 2.552 -9.607 -16.668 1.00 94.62 213 PHE A C 1
ATOM 1654 O O . PHE A 1 213 ? 3.395 -8.723 -16.805 1.00 94.62 213 PHE A O 1
ATOM 1661 N N . LEU A 1 214 ? 2.902 -10.883 -16.497 1.00 92.62 214 LEU A N 1
ATOM 1662 C CA . LEU A 1 214 ? 4.303 -11.287 -16.373 1.00 92.62 214 LEU A CA 1
ATOM 1663 C C . LEU A 1 214 ? 5.143 -10.958 -17.629 1.00 92.62 214 LEU A C 1
ATOM 1665 O O . LEU A 1 214 ? 6.239 -10.421 -17.453 1.00 92.62 214 LEU A O 1
ATOM 1669 N N . PRO A 1 215 ? 4.672 -11.201 -18.873 1.00 92.88 215 PRO A N 1
ATOM 1670 C CA . PRO A 1 215 ? 5.365 -10.734 -20.076 1.00 92.88 215 PRO A CA 1
ATOM 1671 C C . PRO A 1 215 ? 5.604 -9.221 -20.095 1.00 92.88 215 PRO A C 1
ATOM 1673 O O . PRO A 1 215 ? 6.710 -8.790 -20.415 1.00 92.88 215 PRO A O 1
ATOM 1676 N N . THR A 1 216 ? 4.615 -8.421 -19.685 1.00 93.69 216 THR A N 1
ATOM 1677 C CA . THR A 1 216 ? 4.737 -6.956 -19.604 1.00 93.69 216 THR A CA 1
ATOM 1678 C C . THR A 1 216 ? 5.832 -6.542 -18.618 1.00 93.69 216 THR A C 1
ATOM 1680 O O . THR A 1 216 ? 6.656 -5.686 -18.931 1.00 93.69 216 THR A O 1
ATOM 1683 N N . ILE A 1 217 ? 5.909 -7.189 -17.450 1.00 94.12 217 ILE A N 1
ATOM 1684 C CA . ILE A 1 217 ? 6.967 -6.930 -16.459 1.00 94.12 217 ILE A CA 1
ATOM 1685 C C . ILE A 1 217 ? 8.360 -7.291 -16.990 1.00 94.12 217 ILE A C 1
ATOM 1687 O O . ILE A 1 217 ? 9.325 -6.565 -16.735 1.00 94.12 217 ILE A O 1
ATOM 1691 N N . ILE A 1 218 ? 8.476 -8.394 -17.731 1.00 91.94 218 ILE A N 1
ATOM 1692 C CA . ILE A 1 218 ? 9.740 -8.803 -18.356 1.00 91.94 218 ILE A CA 1
ATOM 1693 C C . ILE A 1 218 ? 10.169 -7.775 -19.410 1.00 91.94 218 ILE A C 1
ATOM 1695 O O . ILE A 1 218 ? 11.313 -7.327 -19.373 1.00 91.94 218 ILE A O 1
ATOM 1699 N N . ASP A 1 219 ? 9.265 -7.344 -20.292 1.00 90.44 219 ASP A N 1
ATOM 1700 C CA . ASP A 1 219 ? 9.573 -6.341 -21.321 1.00 90.44 219 ASP A CA 1
ATOM 1701 C C . ASP A 1 219 ? 9.911 -4.963 -20.728 1.00 90.44 219 ASP A C 1
ATOM 1703 O O . ASP A 1 219 ? 10.826 -4.277 -21.196 1.00 90.44 219 ASP A O 1
ATOM 1707 N N . LEU A 1 220 ? 9.258 -4.572 -19.629 1.00 91.56 220 LEU A N 1
ATOM 1708 C CA . LEU A 1 220 ? 9.651 -3.381 -18.878 1.00 91.56 220 LEU A CA 1
ATOM 1709 C C . LEU A 1 220 ? 11.120 -3.451 -18.451 1.00 91.56 220 LEU A C 1
ATOM 1711 O O . LEU A 1 220 ? 11.866 -2.485 -18.623 1.00 91.56 220 LEU A O 1
ATOM 1715 N N . TYR A 1 221 ? 11.542 -4.594 -17.908 1.00 91.00 221 TYR A N 1
ATOM 1716 C CA . TYR A 1 221 ? 12.902 -4.791 -17.416 1.00 91.00 221 TYR A CA 1
ATOM 1717 C C . TYR A 1 221 ? 13.938 -4.881 -18.546 1.00 91.00 221 TYR A C 1
ATOM 1719 O O . TYR A 1 221 ? 14.983 -4.227 -18.465 1.00 91.00 221 TYR A O 1
ATOM 1727 N N . ASP A 1 222 ? 13.663 -5.696 -19.567 1.00 88.12 222 ASP A N 1
ATOM 1728 C CA . ASP A 1 222 ? 14.612 -6.042 -20.632 1.00 88.12 222 ASP A CA 1
ATOM 1729 C C . ASP A 1 222 ? 14.658 -4.989 -21.758 1.00 88.12 222 ASP A C 1
ATOM 1731 O O . ASP A 1 222 ? 15.722 -4.797 -22.349 1.00 88.12 222 ASP A O 1
ATOM 1735 N N . THR A 1 223 ? 13.559 -4.273 -22.025 1.00 87.19 223 THR A N 1
ATOM 1736 C CA . THR A 1 223 ? 13.443 -3.334 -23.160 1.00 87.19 223 THR A CA 1
ATOM 1737 C C . THR A 1 223 ? 13.260 -1.889 -22.706 1.00 87.19 223 THR A C 1
ATOM 1739 O O . THR A 1 223 ? 14.040 -1.006 -23.076 1.00 87.19 223 THR A O 1
ATOM 1742 N N . THR A 1 224 ? 12.254 -1.627 -21.870 1.00 87.69 224 THR A N 1
ATOM 1743 C CA . THR A 1 224 ? 11.813 -0.251 -21.577 1.00 87.69 224 THR A CA 1
ATOM 1744 C C . THR A 1 224 ? 12.786 0.495 -20.675 1.00 87.69 224 THR A C 1
ATOM 1746 O O . THR A 1 224 ? 13.159 1.628 -20.974 1.00 87.69 224 THR A O 1
ATOM 1749 N N . LEU A 1 225 ? 13.261 -0.134 -19.595 1.00 87.31 225 LEU A N 1
ATOM 1750 C CA . LEU A 1 225 ? 14.242 0.481 -18.696 1.00 87.31 225 LEU A CA 1
ATOM 1751 C C . LEU A 1 225 ? 15.574 0.806 -19.398 1.00 87.31 225 LEU A C 1
ATOM 1753 O O . LEU A 1 225 ? 16.106 1.891 -19.151 1.00 87.31 225 LEU A O 1
ATOM 1757 N N . PRO A 1 226 ? 16.131 -0.061 -20.269 1.00 85.19 226 PRO A N 1
ATOM 1758 C CA . PRO A 1 226 ? 17.239 0.326 -21.142 1.00 85.19 226 PRO A CA 1
ATOM 1759 C C . PRO A 1 226 ? 16.916 1.503 -22.068 1.00 85.19 226 PRO A C 1
ATOM 1761 O O . PRO A 1 226 ? 17.730 2.414 -22.162 1.00 85.19 226 PRO A O 1
ATOM 1764 N N . GLY A 1 227 ? 15.731 1.544 -22.688 1.00 81.50 227 GLY A N 1
ATOM 1765 C CA . GLY A 1 227 ? 15.308 2.678 -23.522 1.00 81.50 227 GLY A CA 1
ATOM 1766 C C . GLY A 1 227 ? 15.267 4.004 -22.755 1.00 81.50 227 GLY A C 1
ATOM 1767 O O . GLY A 1 227 ? 15.804 5.008 -23.219 1.00 81.50 227 GLY A O 1
ATOM 1768 N N . ILE A 1 228 ? 14.721 3.996 -21.538 1.00 82.62 228 ILE A N 1
ATOM 1769 C CA . ILE A 1 228 ? 14.729 5.149 -20.623 1.00 82.62 228 ILE A CA 1
ATOM 1770 C C . ILE A 1 228 ? 16.167 5.570 -20.279 1.00 82.62 228 ILE A C 1
ATOM 1772 O O . ILE A 1 228 ? 16.489 6.760 -20.264 1.00 82.62 228 ILE A O 1
ATOM 1776 N N . TYR A 1 229 ? 17.044 4.600 -20.007 1.00 79.00 229 TYR A N 1
ATOM 1777 C CA . TYR A 1 229 ? 18.448 4.862 -19.697 1.00 79.00 229 TYR A CA 1
ATOM 1778 C C . TYR A 1 229 ? 19.193 5.500 -20.879 1.00 79.00 229 TYR A C 1
ATOM 1780 O O . TYR A 1 229 ? 19.956 6.443 -20.669 1.00 79.00 229 TYR A O 1
ATOM 1788 N N . ASP A 1 230 ? 18.945 5.029 -22.104 1.00 76.88 230 ASP A N 1
ATOM 1789 C CA . ASP A 1 230 ? 19.523 5.584 -23.333 1.00 76.88 230 ASP A CA 1
ATOM 1790 C C . ASP A 1 230 ? 19.118 7.058 -23.515 1.00 76.88 230 ASP A C 1
ATOM 1792 O O . ASP A 1 230 ? 19.973 7.905 -23.783 1.00 76.88 230 ASP A O 1
ATOM 1796 N N . VAL A 1 231 ? 17.835 7.386 -23.304 1.00 76.06 231 VAL A N 1
ATOM 1797 C CA . VAL A 1 231 ? 17.316 8.764 -23.398 1.00 76.06 231 VAL A CA 1
ATOM 1798 C C . VAL A 1 231 ? 17.997 9.684 -22.379 1.00 76.06 231 VAL A C 1
ATOM 1800 O O . VAL A 1 231 ? 18.481 10.752 -22.747 1.00 76.06 231 VAL A O 1
ATOM 1803 N N . LEU A 1 232 ? 18.130 9.249 -21.123 1.00 72.81 232 LEU A N 1
ATOM 1804 C CA . LEU A 1 232 ? 18.807 10.025 -20.073 1.00 72.81 232 LEU A CA 1
ATOM 1805 C C . LEU A 1 232 ? 20.328 10.135 -20.258 1.00 72.81 232 LEU A C 1
ATOM 1807 O O . LEU A 1 232 ? 20.951 11.071 -19.753 1.00 72.81 232 LEU A O 1
ATOM 1811 N N . GLY A 1 233 ? 20.951 9.155 -20.916 1.00 65.25 233 GLY A N 1
ATOM 1812 C CA . GLY A 1 233 ? 22.379 9.160 -21.231 1.00 65.25 233 GLY A CA 1
ATOM 1813 C C . GLY A 1 233 ? 22.738 10.086 -22.395 1.00 65.25 233 GLY A C 1
ATOM 1814 O O . GLY A 1 233 ? 23.862 10.585 -22.445 1.00 65.25 233 GLY A O 1
ATOM 1815 N N . ALA A 1 234 ? 21.794 10.325 -23.309 1.00 58.19 234 ALA A N 1
ATOM 1816 C CA . ALA A 1 234 ? 21.962 11.198 -24.470 1.00 58.19 234 ALA A CA 1
ATOM 1817 C C . ALA A 1 234 ? 21.837 12.698 -24.139 1.00 58.19 234 ALA A C 1
ATOM 1819 O O . ALA A 1 234 ? 22.342 13.537 -24.890 1.00 58.19 234 ALA A O 1
ATOM 1820 N N . GLU A 1 235 ? 21.206 13.058 -23.019 1.00 57.78 235 GLU A N 1
ATOM 1821 C CA . GLU A 1 235 ? 21.139 14.445 -22.558 1.00 57.78 235 GLU A CA 1
ATOM 1822 C C . GLU A 1 235 ? 22.504 14.907 -22.012 1.00 57.78 235 GLU A C 1
ATOM 1824 O O . GLU A 1 235 ? 23.067 14.341 -21.067 1.00 57.78 235 GLU A O 1
ATOM 1829 N N . LYS A 1 236 ? 23.076 15.943 -22.647 1.00 43.16 236 LYS A N 1
ATOM 1830 C CA . LYS A 1 236 ? 24.356 16.562 -22.264 1.00 43.16 236 LYS A CA 1
ATOM 1831 C C . LYS A 1 236 ? 24.246 17.121 -20.845 1.00 43.16 236 LYS A C 1
ATOM 1833 O O . LYS A 1 236 ? 23.728 18.211 -20.642 1.00 43.16 236 LYS A O 1
ATOM 1838 N N . GLY A 1 237 ? 24.739 16.363 -19.877 1.00 48.62 237 GLY A N 1
ATOM 1839 C CA . GLY A 1 237 ? 24.537 16.656 -18.460 1.00 48.62 237 GLY A CA 1
ATOM 1840 C C . GLY A 1 237 ? 24.421 15.414 -17.590 1.00 48.62 237 GLY A C 1
ATOM 1841 O O . GLY A 1 237 ? 24.359 15.569 -16.381 1.00 48.62 237 GLY A O 1
ATOM 1842 N N . GLY A 1 238 ? 24.440 14.212 -18.189 1.00 43.91 238 GLY A N 1
ATOM 1843 C CA . GLY A 1 238 ? 24.646 12.941 -17.501 1.00 43.91 238 GLY A CA 1
ATOM 1844 C C . GLY A 1 238 ? 23.614 12.721 -16.410 1.00 43.91 238 GLY A C 1
ATOM 1845 O O . GLY A 1 238 ? 23.872 13.096 -15.273 1.00 43.91 238 GLY A O 1
ATOM 1846 N N . GLY A 1 239 ? 22.479 12.096 -16.759 1.00 53.12 239 GLY A N 1
ATOM 1847 C CA . GLY A 1 239 ? 21.354 11.855 -15.850 1.00 53.12 239 GLY A CA 1
ATOM 1848 C C . GLY A 1 239 ? 21.809 11.689 -14.402 1.00 53.12 239 GLY A C 1
ATOM 1849 O O . GLY A 1 239 ? 22.570 10.759 -14.107 1.00 53.12 239 GLY A O 1
ATOM 1850 N N . SER A 1 240 ? 21.408 12.654 -13.565 1.00 61.97 240 SER A N 1
ATOM 1851 C CA . SER A 1 240 ? 21.865 12.813 -12.183 1.00 61.97 240 SER A CA 1
ATOM 1852 C C . SER A 1 240 ? 21.950 11.459 -11.470 1.00 61.97 240 SER A C 1
ATOM 1854 O O . SER A 1 240 ? 21.141 10.562 -11.730 1.00 61.97 240 SER A O 1
ATOM 1856 N N . LEU A 1 241 ? 22.906 11.292 -10.548 1.00 59.16 241 LEU A N 1
ATOM 1857 C CA . LEU A 1 241 ? 23.037 10.095 -9.698 1.00 59.16 241 LEU A CA 1
ATOM 1858 C C . LEU A 1 241 ? 21.683 9.632 -9.125 1.00 59.16 241 LEU A C 1
ATOM 1860 O O . LEU A 1 241 ? 21.434 8.430 -9.006 1.00 59.16 241 LEU A O 1
ATOM 1864 N N . THR A 1 242 ? 20.769 10.572 -8.869 1.00 70.56 242 THR A N 1
ATOM 1865 C CA . THR A 1 242 ? 19.385 10.307 -8.465 1.00 70.56 242 THR A CA 1
ATOM 1866 C C . THR A 1 242 ? 18.568 9.534 -9.507 1.00 70.56 242 THR A C 1
ATOM 1868 O O . THR A 1 242 ? 17.884 8.585 -9.135 1.00 70.56 242 THR A O 1
ATOM 1871 N N . HIS A 1 243 ? 18.645 9.847 -10.802 1.00 75.12 243 HIS A N 1
ATOM 1872 C CA . HIS A 1 243 ? 17.874 9.156 -11.852 1.00 75.12 243 HIS A CA 1
ATOM 1873 C C . HIS A 1 243 ? 18.368 7.721 -12.064 1.00 75.12 243 HIS A C 1
ATOM 1875 O O . HIS A 1 243 ? 17.571 6.789 -12.175 1.00 75.12 243 HIS A O 1
ATOM 1881 N N . ARG A 1 244 ? 19.692 7.515 -12.044 1.00 75.31 244 ARG A N 1
ATOM 1882 C CA . ARG A 1 244 ? 20.290 6.170 -12.125 1.00 75.31 244 ARG A CA 1
ATOM 1883 C C . ARG A 1 244 ? 19.917 5.317 -10.915 1.00 75.31 244 ARG A C 1
ATOM 1885 O O . ARG A 1 244 ? 19.592 4.142 -11.080 1.00 75.31 244 ARG A O 1
ATOM 1892 N N . SER A 1 245 ? 19.930 5.916 -9.723 1.00 79.62 245 SER A N 1
ATOM 1893 C CA . SER A 1 245 ? 19.469 5.278 -8.486 1.00 79.62 245 SER A CA 1
ATOM 1894 C C . SER A 1 245 ? 17.999 4.861 -8.585 1.00 79.62 245 SER A C 1
ATOM 1896 O O . SER A 1 245 ? 17.681 3.704 -8.315 1.00 79.62 245 SER A O 1
ATOM 1898 N N . LYS A 1 246 ? 17.118 5.747 -9.073 1.00 82.31 246 LYS A N 1
ATOM 1899 C CA . LYS A 1 246 ? 15.694 5.440 -9.282 1.00 82.31 246 LYS A CA 1
ATOM 1900 C C . LYS A 1 246 ? 15.491 4.270 -10.249 1.00 82.31 246 LYS A C 1
ATOM 1902 O O . LYS A 1 246 ? 14.789 3.329 -9.899 1.00 82.31 246 LYS A O 1
ATOM 1907 N N . ILE A 1 247 ? 16.168 4.254 -11.403 1.00 85.56 247 ILE A N 1
ATOM 1908 C CA . ILE A 1 247 ? 16.118 3.116 -12.347 1.00 85.56 247 ILE A CA 1
ATOM 1909 C C . ILE A 1 247 ? 16.603 1.822 -11.683 1.00 85.56 247 ILE A C 1
ATOM 1911 O O . ILE A 1 247 ? 15.995 0.766 -11.863 1.00 85.56 247 ILE A O 1
ATOM 1915 N N . GLY A 1 248 ? 17.686 1.886 -10.904 1.00 85.75 248 GLY A N 1
ATOM 1916 C CA . GLY A 1 248 ? 18.155 0.756 -10.100 1.00 85.75 248 GLY A CA 1
ATOM 1917 C C . GLY A 1 248 ? 17.083 0.258 -9.127 1.00 85.75 248 GLY A C 1
ATOM 1918 O O . GLY A 1 248 ? 16.835 -0.944 -9.057 1.00 85.75 248 GLY A O 1
ATOM 1919 N N . GLY A 1 249 ? 16.398 1.179 -8.448 1.00 86.25 249 GLY A N 1
ATOM 1920 C CA . GLY A 1 249 ? 15.257 0.896 -7.579 1.00 86.25 249 GLY A CA 1
ATOM 1921 C C . GLY A 1 249 ? 14.119 0.186 -8.311 1.00 86.25 249 GLY A C 1
ATOM 1922 O O . GLY A 1 249 ? 13.653 -0.847 -7.831 1.00 86.25 249 GLY A O 1
ATOM 1923 N N . VAL A 1 250 ? 13.738 0.664 -9.504 1.00 90.50 250 VAL A N 1
ATOM 1924 C CA . VAL A 1 250 ? 12.722 0.000 -10.340 1.00 90.50 250 VAL A CA 1
ATOM 1925 C C . VAL A 1 250 ? 13.162 -1.426 -10.660 1.00 90.50 250 VAL A C 1
ATOM 1927 O O . VAL A 1 250 ? 12.404 -2.362 -10.435 1.00 90.50 250 VAL A O 1
ATOM 1930 N N . LYS A 1 251 ? 14.407 -1.633 -11.109 1.00 90.19 251 LYS A N 1
ATOM 1931 C CA . LYS A 1 251 ? 14.927 -2.975 -11.431 1.00 90.19 251 LYS A CA 1
ATOM 1932 C C . LYS A 1 251 ? 14.838 -3.938 -10.251 1.00 90.19 251 LYS A C 1
ATOM 1934 O O . LYS A 1 251 ? 14.407 -5.074 -10.434 1.00 90.19 251 LYS A O 1
ATOM 1939 N N . VAL A 1 252 ? 15.250 -3.499 -9.061 1.00 90.19 252 VAL A N 1
ATOM 1940 C CA . VAL A 1 252 ? 15.187 -4.321 -7.843 1.00 90.19 252 VAL A CA 1
ATOM 1941 C C . VAL A 1 252 ? 13.739 -4.668 -7.507 1.00 90.19 252 VAL A C 1
ATOM 1943 O O . VAL A 1 252 ? 13.440 -5.840 -7.278 1.00 90.19 252 VAL A O 1
ATOM 1946 N N . ALA A 1 253 ? 12.842 -3.680 -7.531 1.00 90.69 253 ALA A N 1
ATOM 1947 C CA . ALA A 1 253 ? 11.427 -3.885 -7.240 1.00 90.69 253 ALA A CA 1
ATOM 1948 C C . ALA A 1 253 ? 10.767 -4.840 -8.247 1.00 90.69 253 ALA A C 1
ATOM 1950 O O . ALA A 1 253 ? 10.082 -5.767 -7.830 1.00 90.69 253 ALA A O 1
ATOM 1951 N N . LEU A 1 254 ? 11.034 -4.701 -9.551 1.00 93.56 254 LEU A N 1
ATOM 1952 C CA . LEU A 1 254 ? 10.498 -5.608 -10.574 1.00 93.56 254 LEU A CA 1
ATOM 1953 C C . LEU A 1 254 ? 10.984 -7.051 -10.380 1.00 93.56 254 LEU A C 1
ATOM 1955 O O . LEU A 1 254 ? 10.193 -7.984 -10.493 1.00 93.56 254 LEU A O 1
ATOM 1959 N N . VAL A 1 255 ? 12.269 -7.260 -10.071 1.00 93.25 255 VAL A N 1
ATOM 1960 C CA . VAL A 1 255 ? 12.812 -8.610 -9.824 1.00 93.25 255 VAL A CA 1
ATOM 1961 C C . VAL A 1 255 ? 12.201 -9.235 -8.573 1.00 93.25 255 VAL A C 1
ATOM 1963 O O . VAL A 1 255 ? 11.818 -10.404 -8.601 1.00 93.25 255 VAL A O 1
A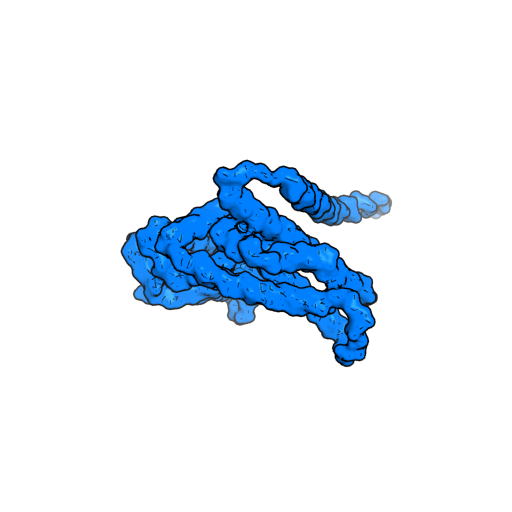TOM 1966 N N . SER A 1 256 ? 12.085 -8.464 -7.492 1.00 92.25 256 SER A N 1
ATOM 1967 C CA . SER A 1 256 ? 11.437 -8.908 -6.255 1.00 92.25 256 SER A CA 1
ATOM 1968 C C . SER A 1 256 ? 9.966 -9.268 -6.493 1.00 92.25 256 SER A C 1
ATOM 1970 O O . SER A 1 256 ? 9.540 -10.383 -6.188 1.00 92.25 256 SER A O 1
ATOM 1972 N N . MET A 1 257 ? 9.233 -8.402 -7.195 1.00 92.69 257 MET A N 1
ATOM 1973 C CA . MET A 1 257 ? 7.844 -8.623 -7.587 1.00 92.69 257 MET A CA 1
ATOM 1974 C C . MET A 1 257 ? 7.681 -9.897 -8.429 1.00 92.69 257 MET A C 1
ATOM 1976 O O . MET A 1 257 ? 6.801 -10.711 -8.151 1.00 92.69 257 MET A O 1
ATOM 1980 N N . MET A 1 258 ? 8.553 -10.126 -9.420 1.00 92.81 258 MET A N 1
ATOM 1981 C CA . MET A 1 258 ? 8.558 -11.364 -10.211 1.00 92.81 258 MET A CA 1
ATOM 1982 C C . MET A 1 258 ? 8.790 -12.605 -9.344 1.00 92.81 258 MET A C 1
ATOM 1984 O O . MET A 1 258 ? 8.143 -13.627 -9.569 1.00 92.81 258 MET A O 1
ATOM 1988 N N . ASN A 1 259 ? 9.676 -12.538 -8.346 1.00 90.94 259 ASN A N 1
ATOM 1989 C CA . ASN A 1 259 ? 9.876 -13.652 -7.418 1.00 90.94 259 ASN A CA 1
ATOM 1990 C C . ASN A 1 259 ? 8.607 -13.939 -6.610 1.00 90.94 259 ASN A C 1
ATOM 1992 O O . ASN A 1 259 ? 8.219 -15.098 -6.511 1.00 90.94 259 ASN A O 1
ATOM 1996 N N . HIS A 1 260 ? 7.915 -12.913 -6.109 1.00 91.19 260 HIS A N 1
ATOM 1997 C CA . HIS A 1 260 ? 6.652 -13.100 -5.392 1.00 91.19 260 HIS A CA 1
ATOM 1998 C C . HIS A 1 260 ? 5.552 -13.711 -6.268 1.00 91.19 260 HIS A C 1
ATOM 2000 O O . HIS A 1 260 ? 4.841 -14.605 -5.812 1.00 91.19 260 HIS A O 1
ATOM 2006 N N . LEU A 1 261 ? 5.449 -13.303 -7.536 1.00 90.19 261 LEU A N 1
ATOM 2007 C CA . LEU A 1 261 ? 4.531 -13.916 -8.504 1.00 90.19 261 LEU A CA 1
ATOM 2008 C C . LEU A 1 261 ? 4.853 -15.403 -8.736 1.00 90.19 261 LEU A C 1
ATOM 2010 O O . LEU A 1 261 ? 3.960 -16.252 -8.744 1.00 90.19 261 LEU A O 1
ATOM 2014 N N . LEU A 1 262 ? 6.137 -15.739 -8.892 1.00 86.94 262 LEU A N 1
ATOM 2015 C CA . LEU A 1 262 ? 6.584 -17.124 -9.068 1.00 86.94 262 LEU A CA 1
ATOM 2016 C C . LEU A 1 262 ? 6.384 -17.968 -7.803 1.00 86.94 262 LEU A C 1
ATOM 2018 O O . LEU A 1 262 ? 6.033 -19.143 -7.911 1.00 86.94 262 LEU A O 1
ATOM 2022 N N . ASP A 1 263 ? 6.576 -17.387 -6.621 1.00 84.75 263 ASP A N 1
ATOM 2023 C CA . ASP A 1 263 ? 6.331 -18.048 -5.340 1.00 84.75 263 ASP A CA 1
ATOM 2024 C C . ASP A 1 263 ? 4.835 -18.266 -5.101 1.00 84.75 263 ASP A C 1
ATOM 2026 O O . ASP A 1 263 ? 4.457 -19.329 -4.617 1.00 84.75 263 ASP A O 1
ATOM 2030 N N . ALA A 1 264 ? 3.965 -17.333 -5.503 1.00 79.38 264 ALA A N 1
ATOM 2031 C CA . ALA A 1 264 ? 2.514 -17.523 -5.454 1.00 79.38 264 ALA A CA 1
ATOM 2032 C C . ALA A 1 264 ? 2.085 -18.730 -6.308 1.00 79.38 264 ALA A C 1
ATOM 2034 O O . ALA A 1 264 ? 1.337 -19.593 -5.840 1.00 79.38 264 ALA A O 1
ATOM 2035 N N . ARG A 1 265 ? 2.662 -18.871 -7.510 1.00 70.50 265 ARG A N 1
ATOM 2036 C CA . ARG A 1 265 ? 2.505 -20.074 -8.342 1.00 70.50 265 ARG A CA 1
ATOM 2037 C C . ARG A 1 265 ? 3.073 -21.318 -7.655 1.00 70.50 265 ARG A C 1
ATOM 2039 O O . ARG A 1 265 ? 2.445 -22.369 -7.681 1.00 70.50 265 ARG A O 1
ATOM 2046 N N . GLY A 1 266 ? 4.257 -21.218 -7.053 1.00 59.00 266 GLY A N 1
ATOM 2047 C CA . GLY A 1 266 ? 4.922 -22.307 -6.333 1.00 59.00 266 GLY A CA 1
ATOM 2048 C C . GLY A 1 266 ? 4.194 -22.746 -5.060 1.00 59.00 266 GLY A C 1
ATOM 2049 O O . GLY A 1 266 ? 4.317 -23.901 -4.675 1.00 59.00 266 GLY A O 1
ATOM 2050 N N . GLY A 1 267 ? 3.417 -21.863 -4.433 1.00 54.06 267 GLY A N 1
ATOM 2051 C CA . GLY A 1 267 ? 2.520 -22.155 -3.316 1.00 54.06 267 GLY A CA 1
ATOM 2052 C C . GLY A 1 267 ? 1.233 -22.844 -3.770 1.00 54.06 267 GLY A C 1
ATOM 2053 O O . GLY A 1 267 ? 0.801 -23.798 -3.125 1.00 54.06 267 GLY A O 1
ATOM 2054 N N . ALA A 1 268 ? 0.681 -22.455 -4.925 1.00 47.97 268 ALA A N 1
ATOM 2055 C CA . ALA A 1 268 ? -0.412 -23.183 -5.582 1.00 47.97 268 ALA A CA 1
ATOM 2056 C C . ALA A 1 268 ? 0.041 -24.581 -6.060 1.00 47.97 268 ALA A C 1
ATOM 2058 O O . ALA A 1 268 ? -0.643 -25.580 -5.841 1.00 47.97 268 ALA A O 1
ATOM 2059 N N . LEU A 1 269 ? 1.257 -24.666 -6.607 1.00 39.56 269 LEU A N 1
ATOM 2060 C CA . LEU A 1 269 ? 1.973 -25.895 -6.971 1.00 39.56 269 LEU A CA 1
ATOM 2061 C C . LEU A 1 269 ? 2.726 -26.523 -5.784 1.00 39.56 269 LEU A C 1
ATOM 2063 O O . LEU A 1 269 ? 3.401 -27.530 -5.936 1.00 39.56 269 LEU A O 1
ATOM 2067 N N . GLY A 1 270 ? 2.563 -26.027 -4.557 1.00 41.88 270 GLY A N 1
ATOM 2068 C CA . GLY A 1 270 ? 3.022 -26.718 -3.345 1.00 41.88 270 GLY A CA 1
ATOM 2069 C C . GLY A 1 270 ? 2.257 -28.025 -3.112 1.00 41.88 270 GLY A C 1
ATOM 2070 O O . GLY A 1 270 ? 2.624 -28.817 -2.246 1.00 41.88 270 GLY A O 1
ATOM 2071 N N . ARG A 1 271 ? 1.217 -28.263 -3.925 1.00 43.72 271 ARG A N 1
ATOM 2072 C CA . ARG A 1 271 ? 0.544 -29.547 -4.126 1.00 43.72 271 ARG A CA 1
ATOM 2073 C C . ARG A 1 271 ? 1.085 -30.379 -5.301 1.00 43.72 271 ARG A C 1
ATOM 2075 O O . ARG A 1 271 ? 0.784 -31.562 -5.330 1.00 43.72 271 ARG A O 1
ATOM 2082 N N . GLU A 1 272 ? 1.934 -29.853 -6.192 1.00 37.91 272 GLU A N 1
ATOM 2083 C CA . GLU A 1 272 ? 2.601 -30.616 -7.265 1.00 37.91 272 GLU A CA 1
ATOM 2084 C C . GLU A 1 272 ? 4.023 -30.105 -7.601 1.00 37.9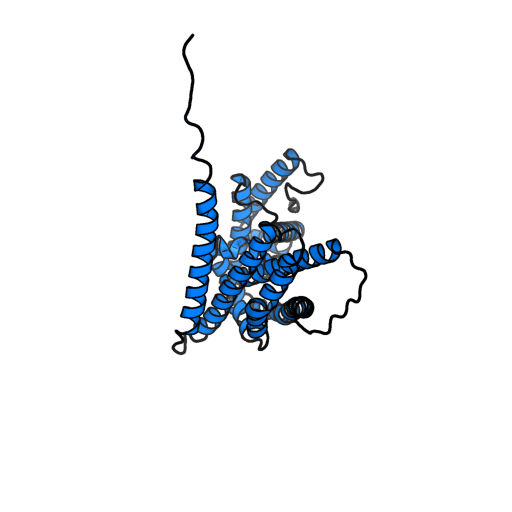1 272 GLU A C 1
ATOM 2086 O O . GLU A 1 272 ? 4.258 -28.999 -8.077 1.00 37.91 272 GLU A O 1
ATOM 2091 N N . ARG A 1 273 ? 4.999 -30.982 -7.349 1.00 38.91 273 ARG A N 1
ATOM 2092 C CA . ARG A 1 273 ? 6.456 -30.776 -7.360 1.00 38.91 273 ARG A CA 1
ATOM 2093 C C . ARG A 1 273 ? 7.025 -29.909 -8.505 1.00 38.91 273 ARG A C 1
ATOM 2095 O O . ARG A 1 273 ? 6.948 -30.274 -9.669 1.00 38.91 273 ARG A O 1
ATOM 2102 N N . GLY A 1 274 ? 7.864 -28.948 -8.100 1.00 45.91 274 GLY A N 1
ATOM 2103 C CA . GLY A 1 274 ? 9.217 -28.743 -8.641 1.00 45.91 274 GLY A CA 1
ATOM 2104 C C . GLY A 1 274 ? 9.386 -27.713 -9.761 1.00 45.91 274 GLY A C 1
ATOM 2105 O O . GLY A 1 274 ? 8.976 -27.960 -10.880 1.00 45.91 274 GLY A O 1
ATOM 2106 N N . PHE A 1 275 ? 10.135 -26.626 -9.514 1.00 39.72 275 PHE A N 1
ATOM 2107 C CA . PHE A 1 275 ? 10.832 -25.893 -10.588 1.00 39.72 275 PHE A CA 1
ATOM 2108 C C . PHE A 1 275 ? 12.026 -25.070 -10.051 1.00 39.72 275 PHE A C 1
ATOM 2110 O O . PHE A 1 275 ? 11.866 -24.060 -9.373 1.00 39.72 275 PHE A O 1
ATOM 2117 N N . THR A 1 276 ? 13.257 -25.500 -10.355 1.00 47.03 276 THR A N 1
ATOM 2118 C CA . THR A 1 276 ? 14.525 -24.978 -9.786 1.00 47.03 276 THR A CA 1
ATOM 2119 C C . THR A 1 276 ? 15.373 -24.132 -10.749 1.00 47.03 276 THR A C 1
ATOM 2121 O O . THR A 1 276 ? 16.490 -23.748 -10.403 1.00 47.03 276 THR A O 1
ATOM 2124 N N . ARG A 1 277 ? 14.880 -23.789 -11.950 1.00 39.88 277 ARG A N 1
ATOM 2125 C CA . ARG A 1 277 ? 15.708 -23.138 -12.993 1.00 39.88 277 ARG A CA 1
ATOM 2126 C C . ARG A 1 277 ? 15.535 -21.614 -13.110 1.00 39.88 277 ARG A C 1
ATOM 2128 O O . ARG A 1 277 ? 16.538 -20.914 -13.218 1.00 39.88 277 ARG A O 1
ATOM 2135 N N . ASN A 1 278 ? 14.310 -21.088 -13.002 1.00 41.22 278 ASN A N 1
ATOM 2136 C CA . ASN A 1 278 ? 14.061 -19.634 -13.038 1.00 41.22 278 ASN A CA 1
ATOM 2137 C C . ASN A 1 278 ? 14.438 -18.942 -11.720 1.00 41.22 278 ASN A C 1
ATOM 2139 O O . ASN A 1 278 ? 15.019 -17.861 -11.743 1.00 41.22 278 ASN A O 1
ATOM 2143 N N . ARG A 1 279 ? 14.249 -19.634 -10.587 1.00 42.66 279 ARG A N 1
ATOM 2144 C CA . ARG A 1 279 ? 14.692 -19.187 -9.258 1.00 42.66 279 ARG A CA 1
ATOM 2145 C C . ARG A 1 279 ? 16.198 -18.909 -9.206 1.00 42.66 279 ARG A C 1
ATOM 2147 O O . ARG A 1 279 ? 16.609 -17.900 -8.653 1.00 42.66 279 ARG A O 1
ATOM 2154 N N . ARG A 1 280 ? 17.029 -19.746 -9.845 1.00 40.34 280 ARG A N 1
ATOM 2155 C CA . ARG A 1 280 ? 18.487 -19.524 -9.901 1.00 40.34 280 ARG A CA 1
ATOM 2156 C C . ARG A 1 280 ? 18.863 -18.276 -10.700 1.00 40.34 280 ARG A C 1
ATOM 2158 O O . ARG A 1 280 ? 19.751 -17.551 -10.281 1.00 40.34 280 ARG A O 1
ATOM 2165 N N . ARG A 1 281 ? 18.175 -17.988 -11.811 1.00 43.59 281 ARG A N 1
ATOM 2166 C CA . ARG A 1 281 ? 18.457 -16.792 -12.625 1.00 43.59 281 ARG A CA 1
ATOM 2167 C C . ARG A 1 281 ? 18.018 -15.498 -11.937 1.00 43.59 281 ARG A C 1
ATOM 2169 O O . ARG A 1 281 ? 18.733 -14.509 -12.038 1.00 43.59 281 ARG A O 1
ATOM 2176 N N . ALA A 1 282 ? 16.886 -15.506 -11.236 1.00 43.12 282 ALA A N 1
ATOM 2177 C CA . ALA A 1 282 ? 16.403 -14.334 -10.506 1.00 43.12 282 ALA A CA 1
ATOM 2178 C C . ALA A 1 282 ? 17.234 -14.046 -9.242 1.00 43.12 282 ALA A C 1
ATOM 2180 O O . ALA A 1 282 ? 17.597 -12.897 -9.012 1.00 43.12 282 ALA A O 1
ATOM 2181 N N . VAL A 1 283 ? 17.615 -15.082 -8.482 1.00 42.47 283 VAL A N 1
ATOM 2182 C CA . VAL A 1 283 ? 18.506 -14.951 -7.311 1.00 42.47 283 VAL A CA 1
ATOM 2183 C C . VAL A 1 283 ? 19.900 -14.479 -7.726 1.00 42.47 283 VAL A C 1
ATOM 2185 O O . VAL A 1 283 ? 20.426 -13.545 -7.138 1.00 42.47 283 VAL A O 1
ATOM 2188 N N . GLN A 1 284 ? 20.461 -15.029 -8.804 1.00 39.12 284 GLN A N 1
ATOM 2189 C CA . GLN A 1 284 ? 21.787 -14.618 -9.271 1.00 39.12 284 GLN A CA 1
ATOM 2190 C C . GLN A 1 284 ? 21.810 -13.168 -9.787 1.00 39.12 284 GLN A C 1
ATOM 2192 O O . GLN A 1 284 ? 22.775 -12.449 -9.558 1.00 39.12 284 GLN A O 1
ATOM 2197 N N . ARG A 1 285 ? 20.715 -12.694 -10.402 1.00 49.66 285 ARG A N 1
ATOM 2198 C CA . ARG A 1 285 ? 20.557 -11.276 -10.772 1.00 49.66 285 ARG A CA 1
ATOM 2199 C C . ARG A 1 285 ? 20.349 -10.364 -9.556 1.00 49.66 285 ARG A C 1
ATOM 2201 O O . ARG A 1 285 ? 20.773 -9.214 -9.600 1.00 49.66 285 ARG A O 1
ATOM 2208 N N . TYR A 1 286 ? 19.700 -10.849 -8.496 1.00 41.38 286 TYR A N 1
ATOM 2209 C CA . TYR A 1 286 ? 19.538 -10.110 -7.241 1.00 41.38 286 TYR A CA 1
ATOM 2210 C C . TYR A 1 286 ? 20.888 -9.916 -6.536 1.00 41.38 286 TYR A C 1
ATOM 2212 O O . TYR A 1 286 ? 21.231 -8.786 -6.189 1.00 41.38 286 TYR A O 1
ATOM 2220 N N . ASP A 1 287 ? 21.693 -10.975 -6.427 1.00 38.44 287 ASP A N 1
ATOM 2221 C CA . ASP A 1 287 ? 23.031 -10.909 -5.827 1.00 38.44 287 ASP A CA 1
ATOM 2222 C C . ASP A 1 287 ? 23.959 -9.965 -6.610 1.00 38.44 287 ASP A C 1
ATOM 2224 O O . ASP A 1 287 ? 24.628 -9.123 -6.011 1.00 38.44 287 ASP A O 1
ATOM 2228 N N . ASP A 1 288 ? 23.923 -9.992 -7.946 1.00 41.34 288 ASP A N 1
ATOM 2229 C CA . ASP A 1 288 ? 24.716 -9.079 -8.784 1.00 41.34 288 ASP A CA 1
ATOM 2230 C C . ASP A 1 288 ? 24.334 -7.596 -8.594 1.00 41.34 288 ASP A C 1
ATOM 2232 O O . ASP A 1 288 ? 25.190 -6.706 -8.668 1.00 41.34 288 ASP A O 1
ATOM 2236 N N . VAL A 1 289 ? 23.055 -7.297 -8.338 1.00 45.53 289 VAL A N 1
ATOM 2237 C CA . VAL A 1 289 ? 22.567 -5.923 -8.119 1.00 45.53 289 VAL A CA 1
ATOM 2238 C C . VAL A 1 289 ? 22.843 -5.446 -6.690 1.00 45.53 289 VAL A C 1
ATOM 2240 O O . VAL A 1 289 ? 23.239 -4.290 -6.501 1.00 45.53 289 VAL A O 1
ATOM 2243 N N . VAL A 1 290 ? 22.700 -6.314 -5.686 1.00 39.16 290 VAL A N 1
ATOM 2244 C CA . VAL A 1 290 ? 23.022 -6.000 -4.282 1.00 39.16 290 VAL A CA 1
ATOM 2245 C C . VAL A 1 290 ? 24.527 -5.792 -4.104 1.00 39.16 290 VAL A C 1
ATOM 2247 O O . VAL A 1 290 ? 24.943 -4.798 -3.513 1.00 39.16 290 VAL A O 1
ATOM 2250 N N . VAL A 1 291 ? 25.366 -6.644 -4.697 1.00 41.38 291 VAL A N 1
ATOM 2251 C CA . VAL A 1 291 ? 26.831 -6.493 -4.634 1.00 41.38 291 VAL A CA 1
ATOM 2252 C C . VAL A 1 291 ? 27.282 -5.186 -5.293 1.00 41.38 291 VAL A C 1
ATOM 2254 O O . VAL A 1 291 ? 28.091 -4.455 -4.716 1.00 41.38 291 VAL A O 1
ATOM 2257 N N . ARG A 1 292 ? 26.708 -4.817 -6.446 1.00 39.44 292 ARG A N 1
ATOM 2258 C CA . ARG A 1 292 ? 27.026 -3.541 -7.114 1.00 39.44 292 ARG A CA 1
ATOM 2259 C C . ARG A 1 292 ? 26.557 -2.315 -6.331 1.00 39.44 292 ARG A C 1
ATOM 2261 O O . ARG A 1 292 ? 27.269 -1.316 -6.293 1.00 39.44 292 ARG A O 1
ATOM 2268 N N . SER A 1 293 ? 25.387 -2.368 -5.699 1.00 34.44 293 SER A N 1
ATOM 2269 C CA . SER A 1 293 ? 24.860 -1.244 -4.907 1.00 34.44 293 SER A CA 1
ATOM 2270 C C . SER A 1 293 ? 25.595 -1.059 -3.572 1.00 34.44 293 SER A C 1
ATOM 2272 O O . SER A 1 293 ? 25.798 0.079 -3.145 1.00 34.44 293 SER A O 1
ATOM 2274 N N . VAL A 1 294 ? 26.093 -2.140 -2.960 1.00 36.53 294 VAL A N 1
ATOM 2275 C CA . VAL A 1 294 ? 26.966 -2.084 -1.773 1.00 36.53 294 VAL A CA 1
ATOM 2276 C C . VAL A 1 294 ? 28.369 -1.574 -2.127 1.00 36.53 294 VAL A C 1
ATOM 2278 O O . VAL A 1 294 ? 28.911 -0.745 -1.398 1.00 36.53 294 VAL A O 1
ATOM 2281 N N . GLN A 1 295 ? 28.945 -1.976 -3.266 1.00 35.84 295 GLN A N 1
ATOM 2282 C CA . GLN A 1 295 ? 30.246 -1.458 -3.726 1.00 35.84 295 GLN A CA 1
ATOM 2283 C C . GLN A 1 295 ? 30.213 0.039 -4.059 1.00 35.84 295 GLN A C 1
ATOM 2285 O O . GLN A 1 295 ? 31.179 0.746 -3.772 1.00 35.84 295 GLN A O 1
ATOM 2290 N N . LEU A 1 296 ? 29.101 0.543 -4.601 1.00 39.75 296 LEU A N 1
ATOM 2291 C CA . LEU A 1 296 ? 28.931 1.974 -4.868 1.00 39.75 296 LEU A CA 1
ATOM 2292 C C . LEU A 1 296 ? 28.821 2.804 -3.578 1.00 39.75 296 LEU A C 1
ATOM 2294 O O . LEU A 1 296 ? 29.376 3.894 -3.527 1.00 39.75 296 LEU A O 1
ATOM 2298 N N . ARG A 1 297 ? 28.202 2.275 -2.511 1.00 36.38 297 ARG A N 1
ATOM 2299 C CA . ARG A 1 297 ? 28.169 2.941 -1.191 1.00 36.38 297 ARG A CA 1
ATOM 2300 C C . ARG A 1 297 ? 29.481 2.815 -0.406 1.00 36.38 297 ARG A C 1
ATOM 2302 O O . ARG A 1 297 ? 29.828 3.720 0.343 1.00 36.38 297 ARG A O 1
ATOM 2309 N N . GLY A 1 298 ? 30.231 1.724 -0.575 1.00 33.53 298 GLY A N 1
ATOM 2310 C CA . GLY A 1 298 ? 31.528 1.524 0.087 1.00 33.53 298 GLY A CA 1
ATOM 2311 C C . GLY A 1 298 ? 32.687 2.312 -0.540 1.00 33.53 298 GLY A C 1
ATOM 2312 O O . GLY A 1 298 ? 33.652 2.638 0.148 1.00 33.53 298 GLY A O 1
ATOM 2313 N N . GLY A 1 299 ? 32.593 2.651 -1.831 1.00 33.81 299 GLY A N 1
ATOM 2314 C CA . GLY A 1 299 ? 33.625 3.402 -2.557 1.00 33.81 299 GLY A CA 1
ATOM 2315 C C . GLY A 1 299 ? 33.688 4.899 -2.227 1.00 33.81 299 GLY A C 1
ATOM 2316 O O . GLY A 1 299 ? 34.744 5.510 -2.392 1.00 33.81 299 GLY A O 1
ATOM 2317 N N . GLU A 1 300 ? 32.598 5.486 -1.725 1.00 36.66 300 GLU A N 1
ATOM 2318 C CA . GLU A 1 300 ? 32.549 6.905 -1.340 1.00 36.66 300 GLU A CA 1
ATOM 2319 C C . GLU A 1 300 ? 33.173 7.167 0.041 1.00 36.66 300 GLU A C 1
ATOM 2321 O O . GLU A 1 300 ? 33.687 8.255 0.285 1.00 36.66 300 GLU A O 1
ATOM 2326 N N . SER A 1 301 ? 33.254 6.156 0.915 1.00 35.16 301 SER A N 1
ATOM 2327 C CA . SER A 1 301 ? 33.834 6.320 2.256 1.00 35.16 301 SER A CA 1
ATOM 2328 C C . SER A 1 301 ? 35.368 6.220 2.302 1.00 35.16 301 SER A C 1
ATOM 2330 O O . SER A 1 301 ? 35.961 6.524 3.334 1.00 35.16 301 SER A O 1
ATOM 2332 N N . LEU A 1 302 ? 36.029 5.817 1.208 1.00 36.19 302 LEU A N 1
ATOM 2333 C CA . LEU A 1 302 ? 37.488 5.610 1.154 1.00 36.19 302 LEU A CA 1
ATOM 2334 C C . LEU A 1 302 ? 38.246 6.653 0.313 1.00 36.19 302 LEU A C 1
ATOM 2336 O O . LEU A 1 302 ? 39.463 6.552 0.174 1.00 36.19 302 LEU A O 1
ATOM 2340 N N . ARG A 1 303 ? 37.570 7.676 -0.234 1.00 36.12 303 ARG A N 1
ATOM 2341 C CA . ARG A 1 303 ? 38.205 8.713 -1.078 1.00 36.12 303 ARG A CA 1
ATOM 2342 C C . ARG A 1 303 ? 38.431 10.078 -0.413 1.00 36.12 303 ARG A C 1
ATOM 2344 O O . ARG A 1 303 ? 38.947 10.973 -1.073 1.00 36.12 303 ARG A O 1
ATOM 2351 N N . HIS A 1 304 ? 38.147 10.232 0.883 1.00 39.25 304 HIS A N 1
ATOM 2352 C CA . HIS A 1 304 ? 38.381 11.492 1.614 1.00 39.25 304 HIS A CA 1
ATOM 2353 C C . HIS A 1 304 ? 39.440 11.440 2.729 1.00 39.25 304 HIS A C 1
ATOM 2355 O O . HIS A 1 304 ? 39.508 12.346 3.550 1.00 39.25 304 HIS A O 1
ATOM 2361 N N . GLY A 1 305 ? 40.324 10.439 2.734 1.00 33.38 305 GLY A N 1
ATOM 2362 C CA . GLY A 1 305 ? 41.349 10.288 3.776 1.00 33.38 305 GLY A CA 1
ATOM 2363 C C . GLY A 1 305 ? 42.764 10.064 3.253 1.00 33.38 305 GLY A C 1
ATOM 2364 O O . GLY A 1 305 ? 43.410 9.129 3.703 1.00 33.38 305 GLY A O 1
ATOM 2365 N N . ALA A 1 306 ? 43.244 10.852 2.285 1.00 39.16 306 ALA A N 1
ATOM 2366 C CA . ALA A 1 306 ? 44.661 10.836 1.900 1.00 39.16 306 ALA A CA 1
ATOM 2367 C C . ALA A 1 306 ? 45.070 12.104 1.127 1.00 39.16 306 ALA A C 1
ATOM 2369 O O . ALA A 1 306 ? 45.236 12.060 -0.088 1.00 39.16 306 ALA A O 1
ATOM 2370 N N . ALA A 1 307 ? 45.229 13.234 1.819 1.00 34.69 307 ALA A N 1
ATOM 2371 C CA . ALA A 1 307 ? 46.106 14.325 1.381 1.00 34.69 307 ALA A CA 1
ATOM 2372 C C . ALA A 1 307 ? 46.334 15.311 2.536 1.00 34.69 307 ALA A C 1
ATOM 2374 O O . ALA A 1 307 ? 45.378 15.913 3.016 1.00 34.69 307 ALA A O 1
ATOM 2375 N N . GLY A 1 308 ? 47.594 15.499 2.940 1.00 31.25 308 GLY A N 1
ATOM 2376 C CA . GLY A 1 308 ? 48.010 16.654 3.739 1.00 31.25 308 GLY A CA 1
ATOM 2377 C C . GLY A 1 308 ? 48.847 16.342 4.975 1.00 31.25 308 GLY A C 1
ATOM 2378 O O . GLY A 1 308 ? 48.475 16.753 6.066 1.00 31.25 308 GLY A O 1
ATOM 2379 N N . ASP A 1 309 ? 49.976 15.654 4.804 1.00 33.59 309 ASP A N 1
ATOM 2380 C CA . ASP A 1 309 ? 51.100 15.748 5.739 1.00 33.59 309 ASP A CA 1
ATOM 2381 C C . ASP A 1 309 ? 52.123 16.719 5.126 1.00 33.59 309 ASP A C 1
ATOM 2383 O O . ASP A 1 309 ? 52.444 16.592 3.940 1.00 33.59 309 ASP A O 1
ATOM 2387 N N . GLY A 1 310 ? 52.596 17.708 5.894 1.00 31.39 310 GLY A N 1
ATOM 2388 C CA . GLY A 1 310 ? 53.709 18.561 5.469 1.00 31.39 310 GLY A CA 1
ATOM 2389 C C . GLY A 1 310 ? 53.668 20.040 5.865 1.00 31.39 310 GLY A C 1
ATOM 2390 O O . GLY A 1 310 ? 53.216 20.883 5.097 1.00 31.39 310 GLY A O 1
ATOM 2391 N N . SER A 1 311 ? 54.367 20.329 6.968 1.00 32.19 311 SER A N 1
ATOM 2392 C CA . SER A 1 311 ? 55.325 21.440 7.156 1.00 32.19 311 SER A CA 1
ATOM 2393 C C . SER A 1 311 ? 54.975 22.645 8.056 1.00 32.19 311 SER A C 1
ATOM 2395 O O . SER A 1 311 ? 54.112 23.462 7.763 1.00 32.19 311 SER A O 1
ATOM 2397 N N . GLY A 1 312 ? 55.824 22.768 9.093 1.00 29.73 312 GLY A N 1
ATOM 2398 C CA . GLY A 1 312 ? 56.330 24.008 9.702 1.00 29.73 312 GLY A CA 1
ATOM 2399 C C . GLY A 1 312 ? 55.546 24.491 10.922 1.00 29.73 312 GLY A C 1
ATOM 2400 O O . GLY A 1 312 ? 54.352 24.710 10.839 1.00 29.73 312 GLY A O 1
ATOM 2401 N N . GLY A 1 313 ? 56.110 24.711 12.105 1.00 29.48 313 GLY A N 1
ATOM 2402 C CA . GLY A 1 313 ? 57.492 24.933 12.521 1.00 29.48 313 GLY A CA 1
ATOM 2403 C C . GLY A 1 313 ? 57.431 25.903 13.712 1.00 29.48 313 GLY A C 1
ATOM 2404 O O . GLY A 1 313 ? 56.565 26.767 13.751 1.00 29.48 313 GLY A O 1
ATOM 2405 N N . ARG A 1 314 ? 58.281 25.693 14.721 1.00 33.19 314 ARG A N 1
ATOM 2406 C CA . ARG A 1 314 ? 58.350 26.471 15.971 1.00 33.19 314 ARG A CA 1
ATOM 2407 C C . ARG A 1 314 ? 58.608 27.978 15.766 1.00 33.19 314 ARG A C 1
ATOM 2409 O O . ARG A 1 314 ? 59.325 28.345 14.838 1.00 33.19 314 ARG A O 1
ATOM 2416 N N . VAL A 1 315 ? 58.220 28.705 16.828 1.00 40.09 315 VAL A N 1
ATOM 2417 C CA . VAL A 1 315 ? 58.426 30.123 17.214 1.00 40.09 315 VAL A CA 1
ATOM 2418 C C . VAL A 1 315 ? 57.376 31.088 16.684 1.00 40.09 315 VAL A C 1
ATOM 2420 O O . VAL A 1 315 ? 57.376 31.374 15.472 1.00 40.09 315 VAL A O 1
#

Sequence (315 aa):
MHPFIPYVPKTAEGVTETDWQLALSTWNSSLSNLLRATDESFLKQITTDTSLHHFFETFLRYHASGTADVATGSTAEIQLVKSVLVTFLRLSELSSTDAPITSPPNLINLATVYGKSNVQTTRTVFGNLNVRLPQLVAQFVPLVPATLDCLHRIQQLYVKDSTIKSANGATPDTKAHDVVQNIDILLGVAFTLDSLFAVSFPIAHIFYDHTDFLPTIIDLYDTTLPGIYDVLGAEKGGGSLTHRSKIGGVKVALVSMMNHLLDARGGALGRERGFTRNRRRAVQRYDDVVVRSVQLRGGESLRHGAAGDGSGGRV

pLDDT: mean 78.52, std 21.79, range [29.48, 98.0]

Organism: NCBI:txid994334

Secondary structure (DSSP, 8-state):
-PPPPPP--TTSTT--HHHHHHHHHHHHHHHHHHHHS-HHHHHHHHHH-HHHHHHHHHHHHHHHTT---TTS--HHHHHHHHHHHHHHHHHHHSS----GGGSHHHHHHHHHHHTTTSHHHHHHHHHHHHHH-TTTGGGGTTHHHHHHHHHHHHHHTTS--TT--------HHHHHHHHHHHHHHHHHHHHHHHHHHHH-HHHHHHHHHSTTHHHHHHHIIIIIHHHHHHHHHHSTT---HHHHHHHHHHHHHHHHHHHHHHHHHHHHGGGS----SHHHHHHHHHHHHHHHHHHHHHHSTTSSS----------

InterPro domains:
  IPR052586 Activating signal cointegrator 1 complex subunit 2 [PTHR21494] (3-230)

Foldseek 3Di:
DDFQDADDDPPDPPDDPVNNVVSLVRLLVVLVVLLPDDPVSNVCCQAPRVSVLNNLLRVLVCLLLVVDPPVPDDPSVVSSLVSSLVSLLSLLVDLDNDGSCLAPSNLLSVLSNQLPPPVVSLLNSQVSCCVNPVCSLVNCLVVQVVLVVLLVVLQVVQPPDVPPDPPDPDDLVNVVVVLLVSLSVLLSSLSSLLSSLSRDLSNLQSNLPPPCNLVSLVCCQPGRLVSSLVSQCPPPPRNPPVSVVSSLSSNLSSLSSVVSSVVSVVVVCVVPDDDDDVVVVSVVVNVVSVVVVVVVVVVVVPPPPDDDDDDDDDD

Radius of gyration: 23.54 Å; chains: 1; bounding box: 78×61×62 Å